Protein AF-A0A4Q9LSY5-F1 (afdb_monomer_lite)

Structure (mmCIF, N/CA/C/O backbone):
data_AF-A0A4Q9LSY5-F1
#
_entry.id   AF-A0A4Q9LSY5-F1
#
loop_
_atom_site.group_PDB
_atom_site.id
_atom_site.type_symbol
_atom_site.label_atom_id
_atom_site.label_alt_id
_atom_site.label_comp_id
_atom_site.label_asym_id
_atom_site.label_entity_id
_atom_site.label_seq_id
_atom_site.pdbx_PDB_ins_code
_atom_site.Cartn_x
_atom_site.Cartn_y
_atom_site.Cartn_z
_atom_site.occupancy
_atom_site.B_iso_or_equiv
_atom_site.auth_seq_id
_atom_site.auth_comp_id
_atom_site.auth_asym_id
_atom_site.auth_atom_id
_atom_site.pdbx_PDB_model_num
ATOM 1 N N . MET A 1 1 ? 0.651 4.864 20.014 1.00 70.25 1 MET A N 1
ATOM 2 C CA . MET A 1 1 ? -0.713 5.110 20.515 1.00 70.25 1 MET A CA 1
ATOM 3 C C . MET A 1 1 ? -0.845 6.602 20.529 1.00 70.25 1 MET A C 1
ATOM 5 O O . MET A 1 1 ? 0.072 7.228 21.055 1.00 70.25 1 MET A O 1
ATOM 9 N N . SER A 1 2 ? -1.861 7.158 19.887 1.00 86.88 2 SER A N 1
ATOM 10 C CA . SER A 1 2 ? -2.093 8.595 20.010 1.00 86.88 2 SER A CA 1
ATOM 11 C C . SER A 1 2 ? -2.747 8.925 21.355 1.00 86.88 2 SER A C 1
ATOM 13 O O . SER A 1 2 ? -3.357 8.063 21.991 1.00 86.88 2 SER A O 1
ATOM 15 N N . ASP A 1 3 ? -2.670 10.186 21.776 1.00 87.94 3 ASP A N 1
ATOM 16 C CA . ASP A 1 3 ? -3.452 10.675 22.920 1.00 87.94 3 ASP A CA 1
ATOM 17 C C . ASP A 1 3 ? -4.962 10.549 22.663 1.00 87.94 3 ASP A C 1
ATOM 19 O O . ASP A 1 3 ? -5.748 10.341 23.588 1.00 87.94 3 ASP A O 1
ATOM 23 N N . THR A 1 4 ? -5.370 10.637 21.393 1.00 87.69 4 THR A N 1
ATOM 24 C CA . THR A 1 4 ? -6.757 10.462 20.956 1.00 87.69 4 THR A CA 1
ATOM 25 C C . THR A 1 4 ? -7.260 9.056 21.268 1.00 87.69 4 THR A C 1
ATOM 27 O O . THR A 1 4 ? -8.343 8.926 21.835 1.00 87.69 4 THR A O 1
ATOM 30 N N . TYR A 1 5 ? -6.458 8.018 21.006 1.00 91.31 5 TYR A N 1
ATOM 31 C CA . TYR A 1 5 ? -6.801 6.636 21.353 1.00 91.31 5 TYR A CA 1
ATOM 32 C C . TYR A 1 5 ? -7.141 6.488 22.839 1.00 91.31 5 TYR A C 1
ATOM 34 O O . TYR A 1 5 ? -8.191 5.954 23.188 1.00 91.31 5 TYR A O 1
ATOM 42 N N . PHE A 1 6 ? -6.286 6.999 23.730 1.00 92.38 6 PHE A N 1
ATOM 43 C CA . PHE A 1 6 ? -6.509 6.860 25.171 1.00 92.38 6 PHE A CA 1
ATOM 44 C C . PHE A 1 6 ? -7.781 7.574 25.634 1.00 92.38 6 PHE A C 1
ATOM 46 O O . PHE A 1 6 ? -8.510 7.036 26.467 1.00 92.38 6 PHE A O 1
ATOM 53 N N . LYS A 1 7 ? -8.091 8.742 25.061 1.00 92.94 7 LYS A N 1
ATOM 54 C CA . LYS A 1 7 ? -9.343 9.460 25.344 1.00 92.94 7 LYS A CA 1
ATOM 55 C C . LYS A 1 7 ? -10.570 8.674 24.887 1.00 92.94 7 LYS A C 1
ATOM 57 O O . LYS A 1 7 ? -11.546 8.607 25.626 1.00 92.94 7 LYS A O 1
ATOM 62 N N . ILE A 1 8 ? -10.518 8.061 23.705 1.00 91.94 8 ILE A N 1
ATOM 63 C CA . ILE A 1 8 ? -11.617 7.235 23.184 1.00 91.94 8 ILE A CA 1
ATOM 64 C C . ILE A 1 8 ? -11.865 6.038 24.099 1.00 91.94 8 ILE A C 1
ATOM 66 O O . ILE A 1 8 ? -13.002 5.802 24.494 1.00 91.94 8 ILE A O 1
ATOM 70 N N . ILE A 1 9 ? -10.806 5.338 24.512 1.00 94.12 9 ILE A N 1
ATOM 71 C CA . ILE A 1 9 ? -10.915 4.229 25.466 1.00 94.12 9 ILE A CA 1
ATOM 72 C C . ILE A 1 9 ? -11.571 4.676 26.775 1.00 94.12 9 ILE A C 1
ATOM 74 O O . ILE A 1 9 ? -12.514 4.036 27.225 1.00 94.12 9 ILE A O 1
ATOM 78 N N . GLN A 1 10 ? -11.135 5.800 27.351 1.00 94.12 10 GLN A N 1
ATOM 79 C CA . GLN A 1 10 ? -11.725 6.335 28.584 1.00 94.12 10 GLN A CA 1
ATOM 80 C C . GLN A 1 10 ? -13.211 6.682 28.449 1.00 94.12 10 GLN A C 1
ATOM 82 O O . GLN A 1 10 ? -13.921 6.692 29.451 1.00 94.12 10 GLN A O 1
ATOM 87 N N . ILE A 1 11 ? -13.679 7.029 27.249 1.00 93.06 11 ILE A N 1
ATOM 88 C CA . ILE A 1 11 ? -15.101 7.268 26.987 1.00 93.06 11 ILE A CA 1
ATOM 89 C C . ILE A 1 11 ? -15.832 5.929 26.904 1.00 93.06 11 ILE A C 1
ATOM 91 O O . ILE A 1 11 ? -16.787 5.726 27.642 1.00 93.06 11 ILE A O 1
ATOM 95 N N . ILE A 1 12 ? -15.346 5.012 26.067 1.00 93.44 12 ILE A N 1
ATOM 96 C CA . ILE A 1 12 ? -15.948 3.697 25.797 1.00 93.44 12 ILE A CA 1
ATOM 97 C C . ILE A 1 12 ? -16.061 2.844 27.075 1.00 93.44 12 ILE A C 1
ATOM 99 O O . ILE A 1 12 ? -17.052 2.147 27.274 1.00 93.44 12 ILE A O 1
ATOM 103 N N . GLU A 1 13 ? -15.084 2.920 27.980 1.00 94.44 13 GLU A N 1
ATOM 104 C CA . GLU A 1 13 ? -15.071 2.156 29.239 1.00 94.44 13 GLU A CA 1
ATOM 105 C C . GLU A 1 13 ? -16.098 2.624 30.283 1.00 94.44 13 GLU A C 1
ATOM 107 O O . GLU A 1 13 ? -16.303 1.931 31.276 1.00 94.44 13 GLU A O 1
ATOM 112 N N . LYS A 1 14 ? -16.763 3.769 30.079 1.00 95.88 14 LYS A N 1
ATOM 113 C CA . LYS A 1 14 ? -17.813 4.262 30.992 1.00 95.88 14 LYS A CA 1
ATOM 114 C C . LYS A 1 14 ? -19.171 3.594 30.787 1.00 95.88 14 LYS A C 1
ATOM 116 O O . LYS A 1 14 ? -20.046 3.780 31.626 1.00 95.88 14 LYS A O 1
ATOM 121 N N . TYR A 1 15 ? -19.339 2.873 29.683 1.00 95.25 15 TYR A N 1
ATOM 122 C CA . TYR A 1 15 ? -20.614 2.319 29.240 1.00 95.25 15 TYR A CA 1
ATOM 123 C C . TYR A 1 15 ? -20.669 0.804 29.443 1.00 95.25 15 TYR A C 1
ATOM 125 O O . TYR A 1 15 ? -19.626 0.131 29.518 1.00 95.25 15 TYR A O 1
ATOM 133 N N . ASP A 1 16 ? -21.886 0.266 29.530 1.00 94.62 16 ASP A N 1
ATOM 134 C CA . ASP A 1 16 ? -22.103 -1.177 29.631 1.00 94.62 16 ASP A CA 1
ATOM 135 C C . ASP A 1 16 ? -21.743 -1.911 28.330 1.00 94.62 16 ASP A C 1
ATOM 137 O O . ASP A 1 16 ? -21.388 -1.299 27.327 1.00 94.62 16 ASP A O 1
ATOM 141 N N . ASP A 1 17 ? -21.767 -3.243 28.338 1.00 91.69 17 ASP A N 1
ATOM 142 C CA . ASP A 1 17 ? -21.283 -4.035 27.203 1.00 91.69 17 ASP A CA 1
ATOM 143 C C . ASP A 1 17 ? -22.074 -3.808 25.901 1.00 91.69 17 ASP A C 1
ATOM 145 O O . ASP A 1 17 ? -21.484 -3.885 24.817 1.00 91.69 17 ASP A O 1
ATOM 149 N N . LEU A 1 18 ? -23.379 -3.523 25.985 1.00 92.69 18 LEU A N 1
ATOM 150 C CA . LEU A 1 18 ? -24.225 -3.301 24.811 1.00 92.69 18 LEU A CA 1
ATOM 151 C C . LEU A 1 18 ? -23.944 -1.916 24.220 1.00 92.69 18 LEU A C 1
ATOM 153 O O . LEU A 1 18 ? -23.585 -1.807 23.047 1.00 92.69 18 LEU A O 1
ATOM 157 N N . GLU A 1 19 ? -24.018 -0.881 25.055 1.00 94.69 19 GLU A N 1
ATOM 158 C CA . GLU A 1 19 ? -23.731 0.506 24.676 1.00 94.69 19 GLU A CA 1
ATOM 159 C C . GLU A 1 19 ? -22.294 0.652 24.160 1.00 94.69 19 GLU A C 1
ATOM 161 O O . GLU A 1 19 ? -22.026 1.330 23.167 1.00 94.69 19 GLU A O 1
ATOM 166 N N . ARG A 1 20 ? -21.344 -0.045 24.791 1.00 94.94 20 ARG A N 1
ATOM 167 C CA . ARG A 1 20 ? -19.940 -0.059 24.374 1.00 94.94 20 ARG A CA 1
ATOM 168 C C . ARG A 1 20 ? -19.773 -0.584 22.958 1.00 94.94 20 ARG A C 1
ATOM 170 O O . ARG A 1 20 ? -18.986 -0.031 22.190 1.00 94.94 20 ARG A O 1
ATOM 177 N N . LYS A 1 21 ? -20.488 -1.655 22.613 1.00 93.75 21 LYS A N 1
ATOM 178 C CA . LYS A 1 21 ? -20.447 -2.230 21.269 1.00 93.75 21 LYS A CA 1
ATOM 179 C C . LYS A 1 21 ? -20.989 -1.239 20.239 1.00 93.75 21 LYS A C 1
ATOM 181 O O . LYS A 1 21 ? -20.343 -1.032 19.217 1.00 93.75 21 LYS A O 1
ATOM 186 N N . GLU A 1 22 ? -22.116 -0.593 20.529 1.00 94.75 22 GLU A N 1
ATOM 187 C CA . GLU A 1 22 ? -22.698 0.432 19.651 1.00 94.75 22 GLU A CA 1
ATOM 188 C C . GLU A 1 22 ? -21.747 1.619 19.445 1.00 94.75 22 GLU A C 1
ATOM 190 O O . GLU A 1 22 ? -21.553 2.072 18.317 1.00 94.75 22 GLU A O 1
ATOM 195 N N . LEU A 1 23 ? -21.078 2.077 20.507 1.00 94.94 23 LEU A N 1
ATOM 196 C CA . LEU A 1 23 ? -20.098 3.163 20.433 1.00 94.94 23 LEU A CA 1
ATOM 197 C C . LEU A 1 23 ? -18.864 2.798 19.603 1.00 94.94 23 LEU A C 1
ATOM 199 O O . LEU A 1 23 ? -18.369 3.635 18.846 1.00 94.94 23 LEU A O 1
ATOM 203 N N . ILE A 1 24 ? -18.353 1.571 19.736 1.00 95.69 24 ILE A N 1
ATOM 204 C CA . ILE A 1 24 ? -17.227 1.097 18.920 1.00 95.69 24 ILE A CA 1
ATOM 205 C C . ILE A 1 24 ? -17.626 1.065 17.443 1.00 95.69 24 ILE A C 1
ATOM 207 O O . ILE A 1 24 ? -16.866 1.538 16.597 1.00 95.69 24 ILE A O 1
ATOM 211 N N . ASP A 1 25 ? -18.816 0.552 17.137 1.00 95.19 25 ASP A N 1
ATOM 212 C CA . ASP A 1 25 ? -19.315 0.435 15.767 1.00 95.19 25 ASP A CA 1
ATOM 213 C C . ASP A 1 25 ? -19.490 1.813 15.130 1.00 95.19 25 ASP A C 1
ATOM 215 O O . ASP A 1 25 ? -18.959 2.066 14.046 1.00 95.19 25 ASP A O 1
ATOM 219 N N . PHE A 1 26 ? -20.115 2.735 15.864 1.00 94.75 26 PHE A N 1
ATOM 220 C CA . PHE A 1 26 ? -20.245 4.132 15.467 1.00 94.75 26 PHE A CA 1
ATOM 221 C C . PHE A 1 26 ? -18.884 4.801 15.232 1.00 94.75 26 PHE A C 1
ATOM 223 O O . PHE A 1 26 ? -18.703 5.538 14.260 1.00 94.75 26 PHE A O 1
ATOM 230 N N . TYR A 1 27 ? -17.900 4.547 16.099 1.00 94.94 27 TYR A N 1
ATOM 231 C CA . TYR A 1 27 ? -16.567 5.127 15.956 1.00 94.94 27 TYR A CA 1
ATOM 232 C C . TYR A 1 27 ? -15.830 4.594 14.719 1.00 94.94 27 TYR A C 1
ATOM 234 O O . TYR A 1 27 ? -15.243 5.383 13.974 1.00 94.94 27 TYR A O 1
ATOM 242 N N . ILE A 1 28 ? -15.890 3.282 14.463 1.00 96.00 28 ILE A N 1
ATOM 243 C CA . ILE A 1 28 ? -15.301 2.664 13.263 1.00 96.00 28 ILE A CA 1
ATOM 244 C C . ILE A 1 28 ? -15.937 3.253 12.000 1.00 96.00 28 ILE A C 1
ATOM 246 O O . ILE A 1 28 ? -15.212 3.665 11.091 1.00 96.00 28 ILE A O 1
ATOM 250 N N . GLU A 1 29 ? -17.269 3.333 11.954 1.00 95.62 29 GLU A N 1
ATOM 251 C CA . GLU A 1 29 ? -18.010 3.905 10.826 1.00 95.62 29 GLU A CA 1
ATOM 252 C C . GLU A 1 29 ? -17.634 5.371 10.590 1.00 95.62 29 GLU A C 1
ATOM 254 O O . GLU A 1 29 ? -17.293 5.760 9.471 1.00 95.62 29 GLU A O 1
ATOM 259 N N . THR A 1 30 ? -17.607 6.174 11.654 1.00 94.31 30 THR A N 1
ATOM 2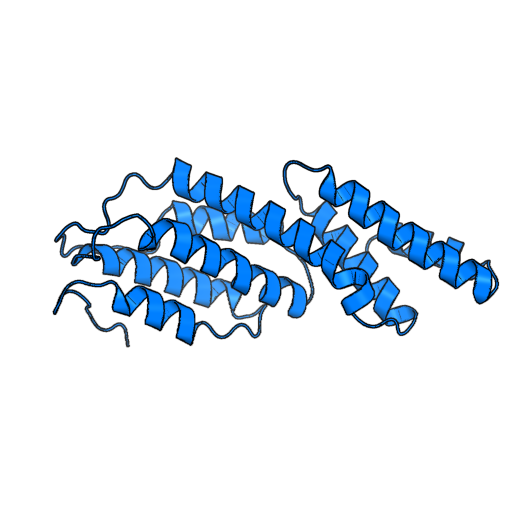60 C CA . THR A 1 30 ? -17.234 7.593 11.588 1.00 94.31 30 THR A CA 1
ATOM 261 C C . THR A 1 30 ? -15.832 7.773 11.010 1.00 94.31 30 THR A C 1
ATOM 263 O O . THR A 1 30 ? -15.631 8.598 10.118 1.00 94.31 30 THR A O 1
ATOM 266 N N . CYS A 1 31 ? -14.862 6.973 11.461 1.00 94.38 31 CYS A N 1
ATOM 267 C CA . CYS A 1 31 ? -13.501 7.030 10.929 1.00 94.38 31 CYS A CA 1
ATOM 268 C C . CYS A 1 31 ? -13.438 6.592 9.460 1.00 94.38 31 CYS A C 1
ATOM 270 O O . CYS A 1 31 ? -12.709 7.191 8.667 1.00 94.38 31 CYS A O 1
ATOM 272 N N . GLY A 1 32 ? -14.209 5.564 9.090 1.00 94.19 32 GLY A N 1
ATOM 273 C CA . GLY A 1 32 ? -14.355 5.115 7.706 1.00 94.19 32 GLY A CA 1
ATOM 274 C C . GLY A 1 32 ? -14.875 6.219 6.790 1.00 94.19 32 GLY A C 1
ATOM 275 O O . GLY A 1 32 ? -14.286 6.474 5.736 1.00 94.19 32 GLY A O 1
ATOM 276 N N . ASN A 1 33 ? -15.920 6.923 7.220 1.00 93.31 33 ASN A N 1
ATOM 277 C CA . ASN A 1 33 ? -16.494 8.053 6.493 1.00 93.31 33 ASN A CA 1
ATOM 278 C C . ASN A 1 33 ? -15.495 9.212 6.378 1.00 93.31 33 ASN A C 1
ATOM 280 O O . ASN A 1 33 ? -15.284 9.731 5.284 1.00 93.31 33 ASN A O 1
ATOM 284 N N . GLU A 1 34 ? -14.811 9.568 7.471 1.00 92.06 34 GLU A N 1
ATOM 285 C CA . GLU A 1 34 ? -13.808 10.638 7.459 1.00 92.06 34 GLU A CA 1
ATOM 286 C C . GLU A 1 34 ? -12.681 10.350 6.463 1.00 92.06 34 GLU A C 1
ATOM 288 O O . GLU A 1 34 ? -12.272 11.241 5.723 1.00 92.06 34 GLU A O 1
ATOM 293 N N . ILE A 1 35 ? -12.174 9.114 6.427 1.00 93.19 35 ILE A N 1
ATOM 294 C CA . ILE A 1 35 ? -11.120 8.706 5.491 1.00 93.19 35 ILE A CA 1
ATOM 295 C C . ILE A 1 35 ? -11.627 8.748 4.051 1.00 93.19 35 ILE A C 1
ATOM 297 O O . ILE A 1 35 ? -10.931 9.270 3.184 1.00 93.19 35 ILE A O 1
ATOM 301 N N . SER A 1 36 ? -12.837 8.249 3.804 1.00 89.19 36 SER A N 1
ATOM 302 C CA . SER A 1 36 ? -13.414 8.166 2.457 1.00 89.19 36 SER A CA 1
ATOM 303 C C . SER A 1 36 ? -13.671 9.543 1.831 1.00 89.19 36 SER A C 1
ATOM 305 O O . SER A 1 36 ? -13.669 9.673 0.612 1.00 89.19 36 SER A O 1
ATOM 307 N N . CYS A 1 37 ? -13.832 10.590 2.645 1.00 87.75 37 CYS A N 1
ATOM 308 C CA . CYS A 1 37 ? -13.965 11.971 2.177 1.00 87.75 37 CYS A CA 1
ATOM 309 C C . CYS A 1 37 ? -12.624 12.675 1.883 1.00 87.75 37 CYS A C 1
ATOM 311 O O . CYS A 1 37 ? -12.629 13.846 1.497 1.00 87.75 37 CYS A O 1
ATOM 313 N N . LYS A 1 38 ? -11.468 12.026 2.092 1.00 88.44 38 LYS A N 1
ATOM 314 C CA . LYS A 1 38 ? -10.149 12.645 1.867 1.00 88.44 38 LYS A CA 1
ATOM 315 C C . LYS A 1 38 ? -9.664 12.441 0.437 1.00 88.44 38 LYS A C 1
ATOM 317 O O . LYS A 1 38 ? -9.755 11.356 -0.117 1.00 88.44 38 LYS A O 1
ATOM 322 N N . ASN A 1 39 ? -9.003 13.469 -0.098 1.00 82.69 39 ASN A N 1
ATOM 323 C CA . ASN A 1 39 ? -8.331 13.402 -1.403 1.00 82.69 39 ASN A CA 1
ATOM 324 C C . ASN A 1 39 ? -6.903 12.828 -1.326 1.00 82.69 39 ASN A C 1
ATOM 326 O O . ASN A 1 39 ? -6.308 12.511 -2.350 1.00 82.69 39 ASN A O 1
ATOM 330 N N . ASN A 1 40 ? -6.310 12.755 -0.129 1.00 84.06 40 ASN A N 1
ATOM 331 C CA . ASN A 1 40 ? -4.980 12.185 0.099 1.00 84.06 40 ASN A CA 1
ATOM 332 C C . ASN A 1 40 ? -4.855 11.690 1.548 1.00 84.06 40 ASN A C 1
ATOM 334 O O . ASN A 1 40 ? -5.578 12.140 2.440 1.00 84.06 40 ASN A O 1
ATOM 338 N N . THR A 1 41 ? -3.893 10.808 1.797 1.00 89.12 41 THR A N 1
ATOM 339 C CA . THR A 1 41 ? -3.554 10.330 3.136 1.00 89.12 41 THR A CA 1
ATOM 340 C C . THR A 1 41 ? -2.327 11.028 3.707 1.00 89.12 41 THR A C 1
ATOM 342 O O . THR A 1 41 ? -1.386 11.416 3.016 1.00 89.12 41 THR A O 1
ATOM 345 N N . SER A 1 42 ? -2.335 11.174 5.029 1.00 91.56 42 SER A N 1
ATOM 346 C CA . SER A 1 42 ? -1.236 11.737 5.811 1.00 91.56 42 SER A CA 1
ATOM 347 C C . SER A 1 42 ? -0.806 10.767 6.905 1.00 91.56 42 SER A C 1
ATOM 349 O O . SER A 1 42 ? -1.506 9.799 7.204 1.00 91.56 42 SER A O 1
ATOM 351 N N . LYS A 1 43 ? 0.302 11.073 7.588 1.00 92.56 43 LYS A N 1
ATOM 352 C CA . LYS A 1 43 ? 0.725 10.320 8.776 1.00 92.56 43 LYS A CA 1
ATOM 353 C C . LYS A 1 43 ? -0.385 10.190 9.822 1.00 92.56 43 LYS A C 1
ATOM 355 O O . LYS A 1 43 ? -0.560 9.125 10.398 1.00 92.56 43 LYS A O 1
ATOM 360 N N . ASN A 1 44 ? -1.175 11.244 10.025 1.00 92.06 44 ASN A N 1
ATOM 361 C CA . ASN A 1 44 ? -2.290 11.224 10.976 1.00 92.06 44 ASN A CA 1
ATOM 362 C C . ASN A 1 44 ? -3.401 10.257 10.549 1.00 92.06 44 ASN A C 1
ATOM 364 O O . ASN A 1 44 ? -4.057 9.675 11.403 1.00 92.06 44 ASN A O 1
ATOM 368 N N . THR A 1 45 ? -3.572 10.040 9.242 1.00 94.06 45 THR A N 1
ATOM 369 C CA . THR A 1 45 ? -4.523 9.046 8.719 1.00 94.06 45 THR A CA 1
ATOM 370 C C . THR A 1 45 ? -4.088 7.634 9.108 1.00 94.06 45 THR A C 1
ATOM 372 O O . THR A 1 45 ? -4.884 6.863 9.627 1.00 94.06 45 THR A O 1
ATOM 375 N N . PHE A 1 46 ? -2.803 7.314 8.947 1.00 94.62 46 PHE A N 1
ATOM 376 C CA . PHE A 1 46 ? -2.271 6.011 9.351 1.00 94.62 46 PHE A CA 1
ATOM 377 C C . PHE A 1 46 ? -2.172 5.845 10.875 1.00 94.62 46 PHE A C 1
ATOM 379 O O . PHE A 1 46 ? -2.342 4.739 11.381 1.00 94.62 46 PHE A O 1
ATOM 386 N N . ILE A 1 47 ? -1.988 6.931 11.633 1.00 94.00 47 ILE A N 1
ATOM 387 C CA . ILE A 1 47 ? -2.118 6.899 13.098 1.00 94.00 47 ILE A CA 1
ATOM 388 C C . ILE A 1 47 ? -3.549 6.521 13.506 1.00 94.00 47 ILE A C 1
ATOM 390 O O . ILE A 1 47 ? -3.704 5.631 14.337 1.00 94.00 47 ILE A O 1
ATOM 394 N N . LEU A 1 48 ? -4.572 7.122 12.886 1.00 93.81 48 LEU A N 1
ATOM 395 C CA . LEU A 1 48 ? -5.977 6.781 13.140 1.00 93.81 48 LEU A CA 1
ATOM 396 C C . LEU A 1 48 ? -6.263 5.300 12.854 1.00 93.81 48 LEU A C 1
ATOM 398 O O . LEU A 1 48 ? -6.867 4.619 13.677 1.00 93.81 48 LEU A O 1
ATOM 402 N N . ILE A 1 49 ? -5.769 4.777 11.728 1.00 95.00 49 ILE A N 1
ATOM 403 C CA . ILE A 1 49 ? -5.869 3.348 11.388 1.00 95.00 49 ILE A CA 1
ATOM 404 C C . ILE A 1 49 ? -5.253 2.475 12.480 1.00 95.00 49 ILE A C 1
ATOM 406 O O . ILE A 1 49 ? -5.839 1.475 12.885 1.00 95.00 49 ILE A O 1
ATOM 410 N N . MET A 1 50 ? -4.077 2.851 12.979 1.00 94.00 50 MET A N 1
ATOM 411 C CA . MET A 1 50 ? -3.411 2.089 14.030 1.00 94.00 50 MET A CA 1
ATOM 412 C C . MET A 1 50 ? -4.151 2.131 15.358 1.00 94.00 50 MET A C 1
ATOM 414 O O . MET A 1 50 ? -4.141 1.143 16.089 1.00 94.00 50 MET A O 1
ATOM 418 N N . ASP A 1 51 ? -4.794 3.247 15.671 1.00 94.31 51 ASP A N 1
ATOM 419 C CA . ASP A 1 51 ? -5.637 3.355 16.852 1.00 94.31 51 ASP A CA 1
ATOM 420 C C . ASP A 1 51 ? -6.905 2.488 16.705 1.00 94.31 51 ASP A C 1
ATOM 422 O O . ASP A 1 51 ? -7.278 1.806 17.658 1.00 94.31 51 ASP A O 1
ATOM 426 N N . LEU A 1 52 ? -7.504 2.412 15.508 1.00 94.75 52 LEU A N 1
ATOM 427 C CA . LEU A 1 52 ? -8.633 1.516 15.207 1.00 94.75 52 LEU A CA 1
ATOM 428 C C . LEU A 1 52 ? -8.263 0.032 15.298 1.00 94.75 52 LEU A C 1
ATOM 430 O O . LEU A 1 52 ? -9.012 -0.747 15.882 1.00 94.75 52 LEU A O 1
ATOM 434 N N . ILE A 1 53 ? -7.112 -0.369 14.750 1.00 94.25 53 ILE A N 1
ATOM 435 C CA . ILE A 1 53 ? -6.634 -1.759 14.839 1.00 94.25 53 ILE A CA 1
ATOM 436 C C . ILE A 1 53 ? -6.462 -2.154 16.306 1.00 94.25 53 ILE A C 1
ATOM 438 O O . ILE A 1 53 ? -6.933 -3.205 16.727 1.00 94.25 53 ILE A O 1
ATOM 442 N N . LYS A 1 54 ? -5.868 -1.278 17.117 1.00 93.62 54 LYS A N 1
ATOM 443 C CA . LYS A 1 54 ? -5.677 -1.546 18.547 1.00 93.62 54 LYS A CA 1
ATOM 444 C C . LYS A 1 54 ? -6.968 -1.544 19.344 1.00 93.62 54 LYS A C 1
ATOM 446 O O . LYS A 1 54 ? -7.082 -2.287 20.314 1.00 93.62 54 LYS A O 1
ATOM 451 N N . LEU A 1 55 ? -7.935 -0.720 18.948 1.00 94.38 55 LEU A N 1
ATOM 452 C CA . LEU A 1 55 ? -9.277 -0.771 19.510 1.00 94.38 55 LEU A CA 1
ATOM 453 C C . LEU A 1 55 ? -9.909 -2.141 19.230 1.00 94.38 55 LEU A C 1
ATOM 455 O O . LEU A 1 55 ? -10.424 -2.769 20.152 1.00 94.38 55 LEU A O 1
ATOM 459 N N . ALA A 1 56 ? -9.812 -2.626 17.989 1.00 94.00 56 ALA A N 1
ATOM 460 C CA . ALA A 1 56 ? -10.299 -3.949 17.615 1.00 94.00 56 ALA A CA 1
ATOM 461 C C . ALA A 1 56 ? -9.610 -5.057 18.428 1.00 94.00 56 ALA A C 1
ATOM 463 O O . ALA A 1 56 ? -10.300 -5.881 19.022 1.00 94.00 56 ALA A O 1
ATOM 464 N N . GLU A 1 57 ? -8.280 -5.025 18.551 1.00 93.56 57 GLU A N 1
ATOM 465 C CA . GLU A 1 57 ? -7.513 -5.967 19.382 1.00 93.56 57 GLU A CA 1
ATOM 466 C C . GLU A 1 57 ? -7.962 -5.940 20.849 1.00 93.56 57 GLU A C 1
ATOM 468 O O . GLU A 1 57 ? -8.238 -6.987 21.434 1.00 93.56 57 GLU A O 1
ATOM 473 N N . LYS A 1 58 ? -8.087 -4.746 21.446 1.00 94.12 58 LYS A N 1
ATOM 474 C CA . LYS A 1 58 ? -8.475 -4.580 22.855 1.00 94.12 58 LYS A CA 1
ATOM 475 C C . LYS A 1 58 ? -9.830 -5.211 23.170 1.00 94.12 58 LYS A C 1
ATOM 477 O O . LYS A 1 58 ? -10.012 -5.747 24.262 1.00 94.12 58 LYS A O 1
ATOM 482 N N . TYR A 1 59 ? -10.767 -5.140 22.231 1.00 93.81 59 TYR A N 1
ATOM 483 C CA . TYR A 1 59 ? -12.115 -5.683 22.387 1.00 93.81 59 TYR A CA 1
ATOM 484 C C . TYR A 1 59 ? -12.313 -7.027 21.669 1.00 93.81 59 TYR A C 1
ATOM 486 O O . TYR A 1 59 ? -13.449 -7.461 21.501 1.00 93.81 59 TYR A O 1
ATOM 494 N N . ASN A 1 60 ? -11.225 -7.708 21.283 1.00 94.25 60 ASN A N 1
ATOM 495 C CA . ASN A 1 60 ? -11.236 -9.010 20.601 1.00 94.25 60 ASN A CA 1
ATOM 496 C C . ASN A 1 60 ? -12.129 -9.046 19.346 1.00 94.25 60 ASN A C 1
ATOM 498 O O . ASN A 1 60 ? -12.779 -10.050 19.049 1.00 94.25 60 ASN A O 1
ATOM 502 N N . LEU A 1 61 ? -12.180 -7.939 18.607 1.00 94.06 61 LEU A N 1
ATOM 503 C CA . LEU A 1 61 ? -12.897 -7.843 17.342 1.00 94.06 61 LEU A CA 1
ATOM 504 C C . LEU A 1 61 ? -12.018 -8.384 16.203 1.00 94.06 61 LEU A C 1
ATOM 506 O O . LEU A 1 61 ? -10.819 -8.098 16.172 1.00 94.06 61 LEU A O 1
ATOM 510 N N . PRO A 1 62 ? -12.586 -9.127 15.235 1.00 92.62 62 PRO A N 1
ATOM 511 C CA . PRO A 1 62 ? -11.821 -9.598 14.087 1.00 92.62 62 PRO A CA 1
ATOM 512 C C . PRO A 1 62 ? -11.356 -8.421 13.220 1.00 92.62 62 PRO A C 1
ATOM 514 O O . PRO A 1 62 ? -12.070 -7.423 13.079 1.00 92.62 62 PRO A O 1
ATOM 517 N N . PHE A 1 63 ? -10.181 -8.553 12.597 1.00 89.81 63 PHE A N 1
ATOM 518 C CA . PHE A 1 63 ? -9.581 -7.510 11.753 1.00 89.81 63 PHE A CA 1
ATOM 519 C C . PHE A 1 63 ? -10.513 -7.063 10.616 1.00 89.81 63 PHE A C 1
ATOM 521 O O . PHE A 1 63 ? -10.540 -5.890 10.249 1.00 89.81 63 PHE A O 1
ATOM 528 N N . GLU A 1 64 ? -11.349 -7.968 10.109 1.00 90.94 64 GLU A N 1
ATOM 529 C CA . GLU A 1 64 ? -12.394 -7.728 9.110 1.00 90.94 64 GLU A CA 1
ATOM 530 C C . GLU A 1 64 ? -13.303 -6.545 9.463 1.00 90.94 64 GLU A C 1
ATOM 532 O O . GLU A 1 64 ? -13.780 -5.862 8.560 1.00 90.94 64 GLU A O 1
ATOM 537 N N . ARG A 1 65 ? -13.498 -6.253 10.757 1.00 92.81 65 ARG A N 1
ATOM 538 C CA . ARG A 1 65 ? -14.302 -5.113 11.225 1.00 92.81 65 ARG A CA 1
ATOM 539 C C . ARG A 1 65 ? -13.699 -3.768 10.851 1.00 92.81 65 ARG A C 1
ATOM 541 O O . ARG A 1 65 ? -14.439 -2.828 10.593 1.00 92.81 65 ARG A O 1
ATOM 548 N N . VAL A 1 66 ? -12.372 -3.675 10.813 1.00 94.75 66 VAL A N 1
ATOM 549 C CA . VAL A 1 66 ? -11.650 -2.436 10.483 1.00 94.75 66 VAL A CA 1
ATOM 550 C C . VAL A 1 66 ? -11.014 -2.484 9.096 1.00 94.75 66 VAL A C 1
ATOM 552 O O . VAL A 1 66 ? -10.622 -1.447 8.567 1.00 94.75 66 VAL A O 1
ATOM 555 N N . LYS A 1 67 ? -10.949 -3.665 8.470 1.00 93.31 67 LYS A N 1
ATOM 556 C CA . LYS A 1 67 ? -10.262 -3.912 7.197 1.00 93.31 67 LYS A CA 1
ATOM 557 C C . LYS A 1 67 ? -10.673 -2.955 6.082 1.00 93.31 67 LYS A C 1
ATOM 559 O O . LYS A 1 67 ? -9.792 -2.460 5.390 1.00 93.31 67 LYS A O 1
ATOM 564 N N . ASN A 1 68 ? -11.964 -2.665 5.921 1.00 92.69 68 ASN A N 1
ATOM 565 C CA . ASN A 1 68 ? -12.428 -1.743 4.875 1.00 92.69 68 ASN A CA 1
ATOM 566 C C . ASN A 1 68 ? -11.908 -0.317 5.102 1.00 92.69 68 ASN A C 1
ATOM 568 O O . ASN A 1 68 ? -11.483 0.344 4.163 1.00 92.69 68 ASN A O 1
ATOM 572 N N . VAL A 1 69 ? -11.856 0.133 6.358 1.00 95.25 69 VAL A N 1
ATOM 573 C CA . VAL A 1 69 ? -11.300 1.447 6.710 1.00 95.25 69 VAL A CA 1
ATOM 574 C C . VAL A 1 69 ? -9.799 1.498 6.411 1.00 95.25 69 VAL A C 1
ATOM 576 O O . VAL A 1 69 ? -9.311 2.474 5.840 1.00 95.25 69 VAL A O 1
ATOM 579 N N . VAL A 1 70 ? -9.068 0.426 6.745 1.00 95.38 70 VAL A N 1
ATOM 580 C CA . VAL A 1 70 ? -7.643 0.286 6.401 1.00 95.38 70 VAL A CA 1
ATOM 581 C C . VAL A 1 70 ? -7.446 0.324 4.887 1.00 95.38 70 VAL A C 1
ATOM 583 O O . VAL A 1 70 ? -6.569 1.038 4.398 1.00 95.38 70 VAL A O 1
ATOM 586 N N . LEU A 1 71 ? -8.263 -0.433 4.155 1.00 94.50 71 LEU A N 1
ATOM 587 C CA . LEU A 1 71 ? -8.169 -0.565 2.711 1.00 94.50 71 LEU A CA 1
ATOM 588 C C . LEU A 1 71 ? -8.399 0.774 2.009 1.00 94.50 71 LEU A C 1
ATOM 590 O O . LEU A 1 71 ? -7.559 1.169 1.209 1.00 94.50 71 LEU A O 1
ATOM 594 N N . ASN A 1 72 ? -9.440 1.520 2.384 1.00 94.19 72 ASN A N 1
ATOM 595 C CA . ASN A 1 72 ? -9.732 2.827 1.790 1.00 94.19 72 ASN A CA 1
ATOM 596 C C . ASN A 1 72 ? -8.540 3.789 1.919 1.00 94.19 72 ASN A C 1
ATOM 598 O O . ASN A 1 72 ? -8.164 4.469 0.966 1.00 94.19 72 ASN A O 1
ATOM 602 N N . ALA A 1 73 ? -7.891 3.833 3.085 1.00 95.25 73 ALA A N 1
ATOM 603 C CA . ALA A 1 73 ? -6.711 4.673 3.268 1.00 95.25 73 ALA A CA 1
ATOM 604 C C . ALA A 1 73 ? -5.499 4.186 2.457 1.00 95.25 73 ALA A C 1
ATOM 606 O O . ALA A 1 73 ? -4.747 4.998 1.911 1.00 95.25 73 ALA A O 1
ATOM 607 N N . VAL A 1 74 ? -5.298 2.869 2.371 1.00 95.81 74 VAL A N 1
ATOM 608 C CA . VAL A 1 74 ? -4.256 2.277 1.525 1.00 95.81 74 VAL A CA 1
ATOM 609 C C . VAL A 1 74 ? -4.486 2.642 0.059 1.00 95.81 74 VAL A C 1
ATOM 611 O O . VAL A 1 74 ? -3.558 3.119 -0.589 1.00 95.81 74 VAL A O 1
ATOM 614 N N . GLU A 1 75 ? -5.703 2.490 -0.451 1.00 94.44 75 GLU A N 1
ATOM 615 C CA . GLU A 1 75 ? -6.055 2.791 -1.841 1.00 94.44 75 GLU A CA 1
ATOM 616 C C . GLU A 1 75 ? -5.886 4.277 -2.161 1.00 94.44 75 GLU A C 1
ATOM 618 O O . GLU A 1 75 ? -5.245 4.617 -3.154 1.00 94.44 75 GLU A O 1
ATOM 623 N N . LEU A 1 76 ? -6.324 5.177 -1.274 1.00 94.44 76 LEU A N 1
ATOM 624 C CA . LEU A 1 76 ? -6.055 6.614 -1.409 1.00 94.44 76 LEU A CA 1
ATOM 625 C C . LEU A 1 76 ? -4.551 6.910 -1.483 1.00 94.44 76 LEU A C 1
ATOM 627 O O . LEU A 1 76 ? -4.116 7.758 -2.266 1.00 94.44 76 LEU A O 1
ATOM 631 N N . LYS A 1 77 ? -3.733 6.206 -0.688 1.00 95.25 77 LYS A N 1
ATOM 632 C CA . LYS A 1 77 ? -2.276 6.358 -0.752 1.00 95.25 77 LYS A CA 1
ATOM 633 C C . LYS A 1 77 ? -1.715 5.855 -2.078 1.00 95.25 77 LYS A C 1
ATOM 635 O O . LYS A 1 77 ? -0.880 6.536 -2.670 1.00 95.25 77 LYS A O 1
ATOM 640 N N . VAL A 1 78 ? -2.163 4.694 -2.542 1.00 96.38 78 VAL A N 1
ATOM 641 C CA . VAL A 1 78 ? -1.746 4.106 -3.821 1.00 96.38 78 VAL A CA 1
ATOM 642 C C . VAL A 1 78 ? -2.094 5.033 -4.983 1.00 96.38 78 VAL A C 1
ATOM 644 O O . VAL A 1 78 ? -1.222 5.310 -5.801 1.00 96.38 78 VAL A O 1
ATOM 647 N N . LEU A 1 79 ? -3.300 5.603 -5.009 1.00 94.06 79 LEU A N 1
ATOM 648 C CA . LEU A 1 79 ? -3.718 6.573 -6.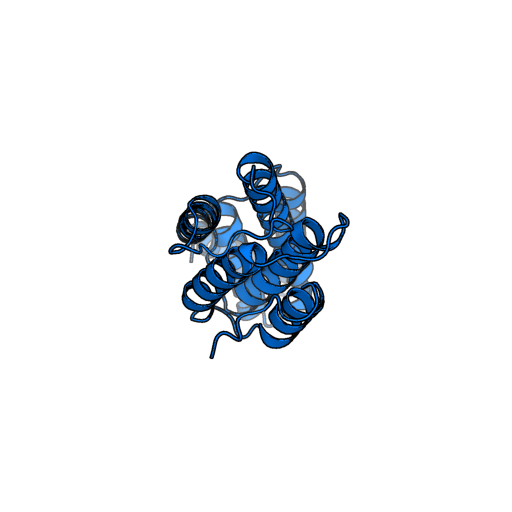027 1.00 94.06 79 LEU A CA 1
ATOM 649 C C . LEU A 1 79 ? -2.843 7.831 -6.033 1.00 94.06 79 LEU A C 1
ATOM 651 O O . LEU A 1 79 ? -2.466 8.321 -7.097 1.00 94.06 79 LEU A O 1
ATOM 655 N N . HIS A 1 80 ? -2.464 8.335 -4.857 1.00 92.81 80 HIS A N 1
ATOM 656 C CA . HIS A 1 80 ? -1.535 9.459 -4.767 1.00 92.81 80 HIS A CA 1
ATOM 657 C C . HIS A 1 80 ? -0.145 9.108 -5.319 1.00 92.81 80 HIS A C 1
ATOM 659 O O . HIS A 1 80 ? 0.440 9.887 -6.069 1.00 92.81 80 HIS A O 1
ATOM 665 N N . LEU A 1 81 ? 0.384 7.926 -4.986 1.00 94.75 81 LEU A N 1
ATOM 666 C CA . LEU A 1 81 ? 1.676 7.470 -5.508 1.00 94.75 81 LEU A CA 1
ATOM 667 C C . LEU A 1 81 ? 1.628 7.222 -7.016 1.00 94.75 81 LEU A C 1
ATOM 669 O O . LEU A 1 81 ? 2.587 7.547 -7.707 1.00 94.75 81 LEU A O 1
ATOM 673 N N . ARG A 1 82 ? 0.514 6.701 -7.533 1.00 93.69 82 ARG A N 1
ATOM 674 C CA . ARG A 1 82 ? 0.264 6.554 -8.968 1.00 93.69 82 ARG A CA 1
ATOM 675 C C . ARG A 1 82 ? 0.355 7.898 -9.683 1.00 93.69 82 ARG A C 1
ATOM 677 O O . ARG A 1 82 ? 1.036 7.979 -10.696 1.00 93.69 82 ARG A O 1
ATOM 684 N N . ALA A 1 83 ? -0.275 8.945 -9.148 1.00 91.75 83 ALA A N 1
ATOM 685 C CA . ALA A 1 83 ? -0.161 10.289 -9.712 1.00 91.75 83 ALA A CA 1
ATOM 686 C C . ALA A 1 83 ? 1.305 10.752 -9.751 1.00 91.75 83 ALA A C 1
ATOM 688 O O . ALA A 1 83 ? 1.778 11.167 -10.798 1.00 91.75 83 ALA A O 1
ATOM 689 N N . ILE A 1 84 ? 2.067 10.552 -8.665 1.00 90.19 84 ILE A N 1
ATOM 690 C CA . ILE A 1 84 ? 3.508 10.863 -8.644 1.00 90.19 84 ILE A CA 1
ATOM 691 C C . ILE A 1 84 ? 4.266 10.095 -9.733 1.00 90.19 84 ILE A C 1
ATOM 693 O O . ILE A 1 84 ? 5.120 10.675 -10.395 1.00 90.19 84 ILE A O 1
ATOM 697 N N . ILE A 1 85 ? 3.996 8.799 -9.907 1.00 91.62 85 ILE A N 1
ATOM 698 C CA . ILE A 1 85 ? 4.635 7.973 -10.942 1.00 91.62 85 ILE A CA 1
ATOM 699 C C . ILE A 1 85 ? 4.341 8.558 -12.326 1.00 91.62 85 ILE A C 1
ATOM 701 O O . ILE A 1 85 ? 5.273 8.842 -13.070 1.00 91.62 85 ILE A O 1
ATOM 705 N N . LEU A 1 86 ? 3.066 8.790 -12.639 1.00 90.25 86 LEU A N 1
ATOM 706 C CA . LEU A 1 86 ? 2.638 9.314 -13.937 1.00 90.25 86 LEU A CA 1
ATOM 707 C C . LEU A 1 86 ? 3.183 10.723 -14.213 1.00 90.25 86 LEU A C 1
ATOM 709 O O . LEU A 1 86 ? 3.553 11.012 -15.343 1.00 90.25 86 LEU A O 1
ATOM 713 N N . ASP A 1 87 ? 3.302 11.563 -13.186 1.00 87.06 87 ASP A N 1
ATOM 714 C CA . ASP A 1 87 ? 3.832 12.926 -13.309 1.00 87.06 87 ASP A CA 1
ATOM 715 C C . ASP A 1 87 ? 5.364 12.971 -13.442 1.00 87.06 87 ASP A C 1
ATOM 717 O O . ASP A 1 87 ? 5.921 14.009 -13.799 1.00 87.06 87 ASP A O 1
ATOM 721 N N . THR A 1 88 ? 6.076 11.893 -13.090 1.00 84.94 88 THR A N 1
ATOM 722 C CA . THR A 1 88 ? 7.552 11.893 -13.027 1.00 84.94 88 THR A CA 1
ATOM 723 C C . THR A 1 88 ? 8.233 10.967 -14.019 1.00 84.94 88 THR A C 1
ATOM 725 O O . THR A 1 88 ? 9.438 11.112 -14.236 1.00 84.94 88 THR A O 1
ATOM 728 N N . ILE A 1 89 ? 7.511 10.013 -14.601 1.00 84.00 89 ILE A N 1
ATOM 729 C CA . ILE A 1 89 ? 8.070 9.085 -15.578 1.00 84.00 89 ILE A CA 1
ATOM 730 C C . ILE A 1 89 ? 7.862 9.648 -16.976 1.00 84.00 89 ILE A C 1
ATOM 732 O O . ILE A 1 89 ? 6.782 9.578 -17.547 1.00 84.00 89 ILE A O 1
ATOM 736 N N . GLU A 1 90 ? 8.949 10.168 -17.536 1.00 76.25 90 GLU A N 1
ATOM 737 C CA . GLU A 1 90 ? 9.042 10.592 -18.939 1.00 76.25 90 GLU A CA 1
ATOM 738 C C . GLU A 1 90 ? 9.733 9.531 -19.812 1.00 76.25 90 GLU A C 1
ATOM 740 O O . GLU A 1 90 ? 10.038 9.773 -20.978 1.00 76.25 90 GLU A O 1
ATOM 745 N N . ILE A 1 91 ? 10.046 8.365 -19.237 1.00 81.81 91 ILE A N 1
ATOM 746 C CA . ILE A 1 91 ? 10.967 7.407 -19.839 1.00 81.81 91 ILE A CA 1
ATOM 747 C C . ILE A 1 91 ? 10.222 6.267 -20.524 1.00 81.81 91 ILE A C 1
ATOM 749 O O . ILE A 1 91 ? 9.324 5.651 -19.951 1.00 81.81 91 ILE A O 1
ATOM 753 N N . ASP A 1 92 ? 10.670 5.948 -21.733 1.00 86.56 92 ASP A N 1
ATOM 754 C CA . ASP A 1 92 ? 10.217 4.796 -22.492 1.00 86.56 92 ASP A CA 1
ATOM 755 C C . ASP A 1 92 ? 10.997 3.527 -22.097 1.00 86.56 92 ASP A C 1
ATOM 757 O O . ASP A 1 92 ? 12.135 3.310 -22.518 1.00 86.56 92 ASP A O 1
ATOM 761 N N . TYR A 1 93 ? 10.374 2.661 -21.291 1.00 89.81 93 TYR A N 1
ATOM 762 C CA . TYR A 1 93 ? 10.945 1.364 -20.900 1.00 89.81 93 TYR A CA 1
ATOM 763 C C . TYR A 1 93 ? 10.910 0.299 -22.010 1.00 89.81 93 TYR A C 1
ATOM 765 O O . TYR A 1 93 ? 11.460 -0.790 -21.821 1.00 89.81 93 TYR A O 1
ATOM 773 N N . SER A 1 94 ? 10.309 0.590 -23.168 1.00 89.75 94 SER A N 1
ATOM 774 C CA . SER A 1 94 ? 10.406 -0.265 -24.358 1.00 89.75 94 SER A CA 1
ATOM 775 C C . SER A 1 94 ? 11.683 -0.023 -25.169 1.00 89.75 94 SER A C 1
ATOM 777 O O . SER A 1 94 ? 12.046 -0.844 -26.006 1.00 89.75 94 SER A O 1
ATOM 779 N N . ALA A 1 95 ? 12.420 1.053 -24.876 1.00 87.81 95 ALA A N 1
ATOM 780 C CA . ALA A 1 95 ? 13.630 1.401 -25.602 1.00 87.81 95 ALA A CA 1
ATOM 781 C C . ALA A 1 95 ? 14.755 0.363 -25.432 1.00 87.81 95 ALA A C 1
ATOM 783 O O . ALA A 1 95 ? 14.997 -0.188 -24.350 1.00 87.81 95 ALA A O 1
ATOM 784 N N . ASP A 1 96 ? 15.513 0.163 -26.511 1.00 86.38 96 ASP A N 1
ATOM 785 C CA . ASP A 1 96 ? 16.646 -0.762 -26.557 1.00 86.38 96 ASP A CA 1
ATOM 786 C C . ASP A 1 96 ? 17.948 -0.102 -26.076 1.00 86.38 96 ASP A C 1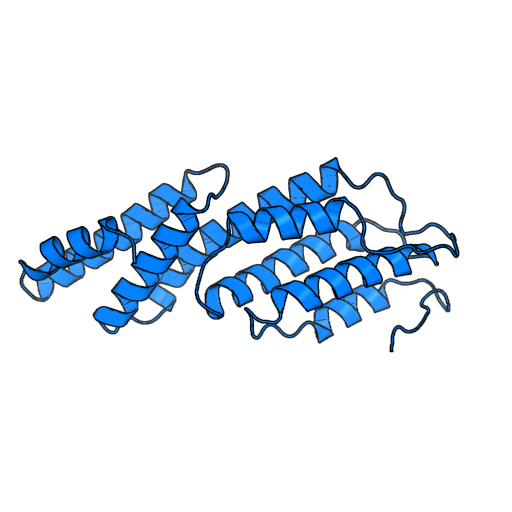
ATOM 788 O O . ASP A 1 96 ? 18.945 -0.008 -26.789 1.00 86.38 96 ASP A O 1
ATOM 792 N N . ILE A 1 97 ? 17.905 0.440 -24.858 1.00 84.69 97 ILE A N 1
ATOM 793 C CA . ILE A 1 97 ? 19.023 1.153 -24.238 1.00 84.69 97 ILE A CA 1
ATOM 794 C C . ILE A 1 97 ? 19.689 0.236 -23.207 1.00 84.69 97 ILE A C 1
ATOM 796 O O . ILE A 1 97 ? 19.130 -0.042 -22.147 1.00 84.69 97 ILE A O 1
ATOM 800 N N . GLU A 1 98 ? 20.918 -0.195 -23.495 1.00 77.75 98 GLU A N 1
ATOM 801 C CA . GLU A 1 98 ? 21.745 -1.049 -22.624 1.00 77.75 98 GLU A CA 1
ATOM 802 C C . GLU A 1 98 ? 22.486 -0.260 -21.525 1.00 77.75 98 GLU A C 1
ATOM 804 O O . GLU A 1 98 ? 23.655 -0.499 -21.220 1.00 77.75 98 GLU A O 1
ATOM 809 N N . SER A 1 99 ? 21.825 0.725 -20.920 1.00 73.25 99 SER A N 1
ATOM 810 C CA . SER A 1 99 ? 22.368 1.460 -19.779 1.00 73.25 99 SER A CA 1
ATOM 811 C C . SER A 1 99 ? 21.328 1.554 -18.672 1.00 73.25 99 SER A C 1
ATOM 813 O O . SER A 1 99 ? 20.268 2.154 -18.817 1.00 73.25 99 SER A O 1
ATOM 815 N N . PHE A 1 100 ? 21.638 0.934 -17.537 1.00 74.31 100 PHE A N 1
ATOM 816 C CA . PHE A 1 100 ? 20.840 1.017 -16.322 1.00 74.31 100 PHE A CA 1
ATOM 817 C C . PHE A 1 100 ? 21.723 1.527 -15.182 1.00 74.31 100 PHE A C 1
ATOM 819 O O . PHE A 1 100 ? 22.861 1.100 -14.982 1.00 74.31 100 PHE A O 1
ATOM 826 N N . TYR A 1 101 ? 21.194 2.497 -14.453 1.00 80.56 101 TYR A N 1
ATOM 827 C CA . TYR A 1 101 ? 21.824 3.173 -13.333 1.00 80.56 101 TYR A CA 1
ATOM 828 C C . TYR A 1 101 ? 21.261 2.638 -12.010 1.00 80.56 101 TYR A C 1
ATOM 830 O O . TYR A 1 101 ? 20.450 1.713 -11.950 1.00 80.56 101 TYR A O 1
ATOM 838 N N . GLY A 1 102 ? 21.681 3.250 -10.900 1.00 85.75 102 GLY A N 1
ATOM 839 C CA . GLY A 1 102 ? 21.030 3.023 -9.612 1.00 85.75 102 GLY A CA 1
ATOM 840 C C . GLY A 1 102 ? 19.551 3.439 -9.616 1.00 85.75 102 GLY A C 1
ATOM 841 O O . GLY A 1 102 ? 19.031 3.975 -10.587 1.00 85.75 102 GLY A O 1
ATOM 842 N N . CYS A 1 103 ? 18.884 3.234 -8.480 1.00 92.31 103 CYS A N 1
ATOM 843 C CA . CYS A 1 103 ? 17.468 3.564 -8.306 1.00 92.31 103 CYS A CA 1
ATOM 844 C C . CYS A 1 103 ? 17.124 5.003 -8.745 1.00 92.31 103 CYS A C 1
ATOM 846 O O . CYS A 1 103 ? 17.794 5.972 -8.351 1.00 92.31 103 CYS A O 1
ATOM 848 N N . GLU A 1 104 ? 16.054 5.124 -9.522 1.00 92.56 104 GLU A N 1
ATOM 849 C CA . GLU A 1 104 ? 15.572 6.366 -10.105 1.00 92.56 104 GLU A CA 1
ATOM 850 C C . GLU A 1 104 ? 14.954 7.311 -9.070 1.00 92.56 104 GLU A C 1
ATOM 852 O O . GLU A 1 104 ? 14.569 6.937 -7.955 1.00 92.56 104 GLU A O 1
ATOM 857 N N . LYS A 1 105 ? 14.869 8.592 -9.440 1.00 91.50 105 LYS A N 1
ATOM 858 C CA . LYS A 1 105 ? 14.383 9.653 -8.551 1.00 91.50 105 LYS A CA 1
ATOM 859 C C . LYS A 1 105 ? 12.928 9.433 -8.132 1.00 91.50 105 LYS A C 1
ATOM 861 O O . LYS A 1 105 ? 12.619 9.643 -6.961 1.00 91.50 105 LYS A O 1
ATOM 866 N N . TRP A 1 106 ? 12.063 8.982 -9.042 1.00 93.56 106 TRP A N 1
ATOM 867 C CA . TRP A 1 106 ? 10.649 8.735 -8.749 1.00 93.56 106 TRP A CA 1
ATOM 868 C C . TRP A 1 106 ? 10.484 7.674 -7.650 1.00 93.56 106 TRP A C 1
ATOM 870 O O . TRP A 1 106 ? 9.819 7.919 -6.646 1.00 93.56 106 TRP A O 1
ATOM 880 N N . MET A 1 107 ? 11.205 6.553 -7.740 1.00 95.69 107 MET A N 1
ATOM 881 C CA . MET A 1 107 ? 11.143 5.485 -6.740 1.00 95.69 107 MET A CA 1
ATOM 882 C C . MET A 1 107 ? 11.738 5.924 -5.392 1.00 95.69 107 MET A C 1
ATOM 884 O O . MET A 1 107 ? 11.195 5.629 -4.323 1.00 95.69 107 MET A O 1
ATOM 888 N N . LYS A 1 108 ? 12.831 6.699 -5.411 1.00 94.81 108 LYS A N 1
ATOM 889 C CA . LYS A 1 108 ? 13.377 7.327 -4.192 1.00 94.81 108 LYS A CA 1
ATOM 890 C C . LYS A 1 108 ? 12.366 8.267 -3.533 1.00 94.81 108 LYS A C 1
ATOM 892 O O . LYS A 1 108 ? 12.273 8.273 -2.304 1.00 94.81 108 LYS A O 1
ATOM 897 N N . ASN A 1 109 ? 11.617 9.039 -4.322 1.00 93.94 109 ASN A N 1
ATOM 898 C CA . ASN A 1 109 ? 10.577 9.937 -3.824 1.00 93.94 109 ASN A CA 1
ATOM 899 C C . ASN A 1 109 ? 9.427 9.158 -3.185 1.00 93.94 109 ASN A C 1
ATOM 901 O O . ASN A 1 109 ? 9.031 9.512 -2.078 1.00 93.94 109 ASN A O 1
ATOM 905 N N . ILE A 1 110 ? 8.972 8.067 -3.810 1.00 95.38 110 ILE A N 1
ATOM 906 C CA . ILE A 1 110 ? 7.967 7.165 -3.227 1.00 95.38 110 ILE A CA 1
ATOM 907 C C . ILE A 1 110 ? 8.440 6.661 -1.866 1.00 95.38 110 ILE A C 1
ATOM 909 O O . ILE A 1 110 ? 7.754 6.828 -0.866 1.00 95.38 110 ILE A O 1
ATOM 913 N N . ILE A 1 111 ? 9.652 6.112 -1.776 1.00 95.81 111 ILE A N 1
ATOM 914 C CA . ILE A 1 111 ? 10.169 5.591 -0.501 1.00 95.81 111 ILE A CA 1
ATOM 915 C C . ILE A 1 111 ? 10.316 6.691 0.550 1.00 95.81 111 ILE A C 1
ATOM 917 O O . ILE A 1 111 ? 10.069 6.450 1.733 1.00 95.81 111 ILE A O 1
ATOM 921 N N . LYS A 1 112 ? 10.726 7.900 0.154 1.00 94.69 112 LYS A N 1
ATOM 922 C CA . LYS A 1 112 ? 10.787 9.047 1.065 1.00 94.69 112 LYS A CA 1
ATOM 923 C C . LYS A 1 112 ? 9.397 9.390 1.595 1.00 94.69 112 LYS A C 1
ATOM 925 O O . LYS A 1 112 ? 9.237 9.534 2.801 1.00 94.69 112 LYS A O 1
ATOM 930 N N . ASP A 1 113 ? 8.409 9.489 0.720 1.00 93.81 113 ASP A N 1
ATOM 931 C CA . ASP A 1 113 ? 7.028 9.767 1.094 1.00 93.81 113 ASP A CA 1
ATOM 932 C C . ASP A 1 113 ? 6.454 8.671 2.017 1.00 93.81 113 ASP A C 1
ATOM 934 O O . ASP A 1 113 ? 5.909 8.981 3.081 1.00 93.81 113 ASP A O 1
ATOM 938 N N . LEU A 1 114 ? 6.693 7.395 1.709 1.00 94.69 114 LEU A N 1
ATOM 939 C CA . LEU A 1 114 ? 6.276 6.266 2.544 1.00 94.69 114 LEU A CA 1
ATOM 940 C C . LEU A 1 114 ? 6.862 6.325 3.955 1.00 94.69 114 LEU A C 1
ATOM 942 O O . LEU A 1 114 ? 6.127 6.130 4.921 1.00 94.69 114 LEU A O 1
ATOM 946 N N . LYS A 1 115 ? 8.151 6.669 4.097 1.00 93.75 115 LYS A N 1
ATOM 947 C CA . LYS A 1 115 ? 8.805 6.851 5.411 1.00 93.75 115 LYS A CA 1
ATOM 948 C C . LYS A 1 115 ? 8.107 7.890 6.286 1.00 93.75 115 LYS A C 1
ATOM 950 O O . LYS A 1 115 ? 8.189 7.804 7.510 1.00 93.75 115 LYS A O 1
ATOM 955 N N . HIS A 1 116 ? 7.493 8.899 5.675 1.00 92.06 116 HIS A N 1
ATOM 956 C CA . HIS A 1 116 ? 6.859 10.001 6.391 1.00 92.06 116 HIS A CA 1
ATOM 957 C C . HIS A 1 116 ? 5.359 9.802 6.603 1.00 92.06 116 HIS A C 1
ATOM 959 O O . HIS A 1 116 ? 4.798 10.465 7.475 1.00 92.06 116 HIS A O 1
ATOM 965 N N . THR A 1 117 ? 4.718 8.911 5.844 1.00 91.31 117 THR A N 1
ATOM 966 C CA . THR A 1 117 ? 3.256 8.795 5.802 1.00 91.31 117 THR A CA 1
ATOM 967 C C . THR A 1 117 ? 2.741 7.477 6.356 1.00 91.31 117 THR A C 1
ATOM 969 O O . THR A 1 117 ? 1.934 7.507 7.282 1.00 91.31 117 THR A O 1
ATOM 972 N N . ILE A 1 118 ? 3.205 6.333 5.850 1.00 91.69 118 ILE A N 1
ATOM 973 C CA . ILE A 1 118 ? 2.699 5.038 6.305 1.00 91.69 118 ILE A CA 1
ATOM 974 C C . ILE A 1 118 ? 3.378 4.659 7.616 1.00 91.69 118 ILE A C 1
ATOM 976 O O . ILE A 1 118 ? 4.602 4.538 7.701 1.00 91.69 118 ILE A O 1
ATOM 980 N N . CYS A 1 119 ? 2.559 4.402 8.626 1.00 88.56 119 CYS A N 1
ATOM 981 C CA . CYS A 1 119 ? 2.944 3.672 9.818 1.00 88.56 119 CYS A CA 1
ATOM 982 C C . CYS A 1 119 ? 1.924 2.564 10.066 1.00 88.56 119 CYS A C 1
ATOM 984 O O . CYS A 1 119 ? 0.728 2.760 9.857 1.00 88.56 119 CYS A O 1
ATOM 986 N N . GLY A 1 120 ? 2.387 1.409 10.535 1.00 84.56 120 GLY A N 1
ATOM 987 C CA . GLY A 1 120 ? 1.461 0.436 11.077 1.00 84.56 120 GLY A CA 1
ATOM 988 C C . GLY A 1 120 ? 1.986 -0.969 11.283 1.00 84.56 120 GLY A C 1
ATOM 989 O O . GLY A 1 120 ? 3.195 -1.181 11.378 1.00 84.56 120 GLY A O 1
ATOM 990 N N . SER A 1 121 ? 1.044 -1.900 11.418 1.00 89.88 121 SER A N 1
ATOM 991 C CA . SER A 1 121 ? 1.315 -3.327 11.555 1.00 89.88 121 SER A CA 1
ATOM 992 C C . SER A 1 121 ? 1.719 -3.947 10.214 1.00 89.88 121 SER A C 1
ATOM 994 O O . SER A 1 121 ? 1.577 -3.333 9.149 1.00 89.88 121 SER A O 1
ATOM 996 N N . LYS A 1 122 ? 2.225 -5.184 10.257 1.00 92.50 122 LYS A N 1
ATOM 997 C CA . LYS A 1 122 ? 2.640 -5.908 9.051 1.00 92.50 122 LYS A CA 1
ATOM 998 C C . LYS A 1 122 ? 1.498 -6.093 8.055 1.00 92.50 122 LYS A C 1
ATOM 1000 O O . LYS A 1 122 ? 1.729 -6.069 6.847 1.00 92.50 122 LYS A O 1
ATOM 1005 N N . GLU A 1 123 ? 0.273 -6.235 8.541 1.00 91.88 123 GLU A N 1
ATOM 1006 C CA . GLU A 1 123 ? -0.943 -6.404 7.747 1.00 91.88 123 GLU A CA 1
ATOM 1007 C C . GLU A 1 123 ? -1.217 -5.156 6.901 1.00 91.88 123 GLU A C 1
ATOM 1009 O O . GLU A 1 123 ? -1.474 -5.276 5.703 1.00 91.88 123 GLU A O 1
ATOM 1014 N N . VAL A 1 124 ? -1.068 -3.958 7.482 1.00 93.94 124 VAL A N 1
ATOM 1015 C CA . VAL A 1 124 ? -1.236 -2.679 6.767 1.00 93.94 124 VAL A CA 1
ATOM 1016 C C . VAL A 1 124 ? -0.218 -2.558 5.636 1.00 93.94 124 VAL A C 1
ATOM 1018 O O . VAL A 1 124 ? -0.585 -2.265 4.499 1.00 93.94 124 VAL A O 1
ATOM 1021 N N . TYR A 1 125 ? 1.059 -2.833 5.915 1.00 96.06 125 TYR A N 1
ATOM 1022 C CA . TYR A 1 125 ? 2.101 -2.798 4.884 1.00 96.06 125 TYR A CA 1
ATOM 1023 C C . TYR A 1 125 ? 1.916 -3.883 3.819 1.00 96.06 125 TYR A C 1
ATOM 1025 O O . TYR A 1 125 ? 2.252 -3.660 2.660 1.00 96.06 125 TYR A O 1
ATOM 1033 N N . THR A 1 126 ? 1.372 -5.043 4.183 1.00 95.62 126 THR A N 1
ATOM 1034 C CA . THR A 1 126 ? 1.082 -6.132 3.238 1.00 95.62 126 THR A CA 1
ATOM 1035 C C . THR A 1 126 ? -0.059 -5.776 2.297 1.00 95.62 126 THR A C 1
ATOM 1037 O O . THR A 1 126 ? 0.078 -5.967 1.088 1.00 95.62 126 THR A O 1
ATOM 1040 N N . LEU A 1 127 ? -1.139 -5.189 2.816 1.00 95.50 127 LEU A N 1
ATOM 1041 C CA . LEU A 1 127 ? -2.214 -4.637 1.991 1.00 95.50 127 LEU A CA 1
ATOM 1042 C C . LEU A 1 127 ? -1.689 -3.527 1.079 1.00 95.50 127 LEU A C 1
ATOM 1044 O O . LEU A 1 127 ? -1.952 -3.549 -0.120 1.00 95.50 127 LEU A O 1
ATOM 1048 N N . PHE A 1 128 ? -0.878 -2.614 1.617 1.00 97.25 128 PHE A N 1
ATOM 1049 C CA . PHE A 1 128 ? -0.251 -1.568 0.818 1.00 97.25 128 PHE A CA 1
ATOM 1050 C C . PHE A 1 128 ? 0.592 -2.136 -0.326 1.00 97.25 128 PHE A C 1
ATOM 1052 O O . PHE A 1 128 ? 0.388 -1.740 -1.468 1.00 97.25 128 PHE A O 1
ATOM 1059 N N . CYS A 1 129 ? 1.497 -3.082 -0.053 1.00 97.81 129 CYS A N 1
ATOM 1060 C CA . CYS A 1 129 ? 2.332 -3.691 -1.089 1.00 97.81 129 CYS A CA 1
ATOM 1061 C C . CYS A 1 129 ? 1.497 -4.364 -2.174 1.00 97.81 129 CYS A C 1
ATOM 1063 O O . CYS A 1 129 ? 1.790 -4.172 -3.349 1.00 97.81 129 CYS A O 1
ATOM 1065 N N . LYS A 1 130 ? 0.451 -5.108 -1.794 1.00 97.50 130 LYS A N 1
ATOM 1066 C CA . LYS A 1 130 ? -0.444 -5.757 -2.754 1.00 97.50 130 LYS A CA 1
ATOM 1067 C C . LYS A 1 130 ? -1.044 -4.738 -3.726 1.00 97.50 130 LYS A C 1
ATOM 1069 O O . LYS A 1 130 ? -0.853 -4.870 -4.928 1.00 97.50 130 LYS A O 1
ATOM 1074 N N . HIS A 1 131 ? -1.705 -3.709 -3.201 1.00 97.50 131 HIS A N 1
ATOM 1075 C CA . HIS A 1 131 ? -2.414 -2.728 -4.027 1.00 97.50 131 HIS A CA 1
ATOM 1076 C C . HIS A 1 131 ? -1.460 -1.811 -4.798 1.00 97.50 131 HIS A C 1
ATOM 1078 O O . HIS A 1 131 ? -1.696 -1.508 -5.962 1.00 97.50 131 HIS A O 1
ATOM 1084 N N . PHE A 1 132 ? -0.354 -1.388 -4.181 1.00 97.75 132 PHE A N 1
ATOM 1085 C CA . PHE A 1 132 ? 0.634 -0.540 -4.844 1.00 97.75 132 PHE A CA 1
ATOM 1086 C C . PHE A 1 132 ? 1.289 -1.247 -6.030 1.00 97.75 132 PHE A C 1
ATOM 1088 O O . PHE A 1 132 ? 1.440 -0.654 -7.092 1.00 97.75 132 PHE A O 1
ATOM 1095 N N . LEU A 1 133 ? 1.684 -2.509 -5.857 1.00 97.44 133 LEU A N 1
ATOM 1096 C CA . LEU A 1 133 ? 2.362 -3.254 -6.911 1.00 97.44 133 LEU A CA 1
ATOM 1097 C C . LEU A 1 133 ? 1.411 -3.669 -8.031 1.00 97.44 133 LEU A C 1
ATOM 1099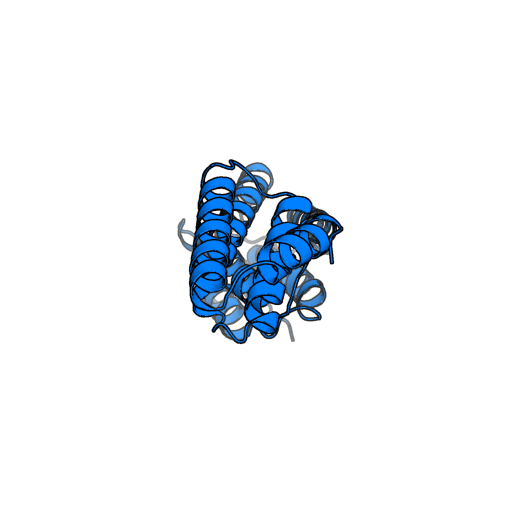 O O . LEU A 1 133 ? 1.821 -3.653 -9.186 1.00 97.44 133 LEU A O 1
ATOM 1103 N N . GLU A 1 134 ? 0.156 -3.986 -7.711 1.00 95.94 134 GLU A N 1
ATOM 1104 C CA . GLU A 1 134 ? -0.900 -4.169 -8.711 1.00 95.94 134 GLU A CA 1
ATOM 1105 C C . GLU A 1 134 ? -1.087 -2.894 -9.545 1.00 95.94 134 GLU A C 1
ATOM 1107 O O . GLU A 1 134 ? -1.079 -2.954 -10.771 1.00 95.94 134 GLU A O 1
ATOM 1112 N N . GLU A 1 135 ? -1.108 -1.722 -8.906 1.00 95.62 135 GLU A N 1
ATOM 1113 C CA . GLU A 1 135 ? -1.188 -0.453 -9.630 1.00 95.62 135 GLU A CA 1
ATOM 1114 C C . GLU A 1 135 ? 0.076 -0.149 -10.446 1.00 95.62 135 GLU A C 1
ATOM 1116 O O . GLU A 1 135 ? -0.004 0.374 -11.554 1.00 95.62 135 GLU A O 1
ATOM 1121 N N . CYS A 1 136 ? 1.261 -0.515 -9.956 1.00 95.06 136 CYS A N 1
ATOM 1122 C CA . CYS A 1 136 ? 2.479 -0.423 -10.754 1.00 95.06 136 CYS A CA 1
ATOM 1123 C C . CYS A 1 136 ? 2.414 -1.311 -12.000 1.00 95.06 136 CYS A C 1
ATOM 1125 O O . CYS A 1 136 ? 2.790 -0.854 -13.076 1.00 95.06 136 CYS A O 1
ATOM 1127 N N . LEU A 1 137 ? 1.921 -2.549 -11.889 1.00 94.25 137 LEU A N 1
ATOM 1128 C CA . LEU A 1 137 ? 1.675 -3.376 -13.071 1.00 94.25 137 LEU A CA 1
ATOM 1129 C C . LEU A 1 137 ? 0.691 -2.666 -14.005 1.00 94.25 137 LEU A C 1
ATOM 1131 O O . LEU A 1 137 ? 0.972 -2.553 -15.194 1.00 94.25 137 LEU A O 1
ATOM 1135 N N . ASN A 1 138 ? -0.384 -2.080 -13.476 1.00 92.12 138 ASN A N 1
ATOM 1136 C CA . ASN A 1 138 ? -1.336 -1.342 -14.301 1.00 92.12 138 ASN A CA 1
ATOM 1137 C C . ASN A 1 138 ? -0.678 -0.185 -15.076 1.00 92.12 138 ASN A C 1
ATOM 1139 O O . ASN A 1 138 ? -0.970 0.024 -16.254 1.00 92.12 138 ASN A O 1
ATOM 1143 N N . VAL A 1 139 ? 0.232 0.554 -14.446 1.00 91.00 139 VAL A N 1
ATOM 1144 C CA . VAL A 1 139 ? 0.935 1.674 -15.085 1.00 91.00 139 VAL A CA 1
ATOM 1145 C C . VAL A 1 139 ? 1.947 1.198 -16.128 1.00 91.00 139 VAL A C 1
ATOM 1147 O O . VAL A 1 139 ? 1.985 1.741 -17.228 1.00 91.00 139 VAL A O 1
ATOM 1150 N N . PHE A 1 140 ? 2.769 0.200 -15.803 1.00 91.19 140 PHE A N 1
ATOM 1151 C CA . PHE A 1 140 ? 3.910 -0.174 -16.646 1.00 91.19 140 PHE A CA 1
ATOM 1152 C C . PHE A 1 140 ? 3.597 -1.241 -17.693 1.00 91.19 140 PHE A C 1
ATOM 1154 O O . PHE A 1 140 ? 4.326 -1.353 -18.672 1.00 91.19 140 PHE A O 1
ATOM 1161 N N . VAL A 1 141 ? 2.546 -2.035 -17.492 1.00 88.44 141 VAL A N 1
ATOM 1162 C CA . VAL A 1 141 ? 2.254 -3.215 -18.315 1.00 88.44 141 VAL A CA 1
ATOM 1163 C C . VAL A 1 141 ? 1.035 -3.009 -19.220 1.00 88.44 141 VAL A C 1
ATOM 1165 O O . VAL A 1 141 ? 1.057 -3.417 -20.379 1.00 88.44 141 VAL A O 1
ATOM 1168 N N . SER A 1 142 ? -0.028 -2.353 -18.741 1.00 72.94 142 SER A N 1
ATOM 1169 C CA . SER A 1 142 ? -1.329 -2.326 -19.445 1.00 72.94 142 SER A CA 1
ATOM 1170 C C . SER A 1 142 ? -1.367 -1.519 -20.747 1.00 72.94 142 SER A C 1
ATOM 1172 O O . SER A 1 142 ? -2.355 -1.599 -21.471 1.00 72.94 142 SER A O 1
ATOM 1174 N N . GLY A 1 143 ? -0.347 -0.701 -21.027 1.00 61.41 143 GLY A N 1
ATOM 1175 C CA . GLY A 1 143 ? -0.375 0.339 -22.068 1.00 61.41 143 GLY A CA 1
ATOM 1176 C C . GLY A 1 143 ? 0.194 -0.032 -23.444 1.00 61.41 143 GLY A C 1
ATOM 1177 O O . GLY A 1 143 ? 0.148 0.805 -24.334 1.00 61.41 143 GLY A O 1
ATOM 1178 N N . GLN A 1 144 ? 0.683 -1.263 -23.632 1.00 68.62 144 GLN A N 1
ATOM 1179 C CA . GLN A 1 144 ? 1.366 -1.773 -24.838 1.00 68.62 144 GLN A CA 1
ATOM 1180 C C . GLN A 1 144 ? 2.684 -1.078 -25.227 1.00 68.62 144 GLN A C 1
ATOM 1182 O O . GLN A 1 144 ? 2.727 -0.053 -25.890 1.00 68.62 144 GLN A O 1
ATOM 1187 N N . ASN A 1 145 ? 3.774 -1.736 -24.853 1.00 78.12 145 ASN A N 1
ATOM 1188 C CA . ASN A 1 145 ? 4.902 -2.195 -25.666 1.00 78.12 145 ASN A CA 1
ATOM 1189 C C . ASN A 1 145 ? 5.639 -3.179 -24.748 1.00 78.12 145 ASN A C 1
ATOM 1191 O O . ASN A 1 145 ? 5.594 -3.029 -23.524 1.00 78.12 145 ASN A O 1
ATOM 1195 N N . LYS A 1 146 ? 6.265 -4.223 -25.292 1.00 91.00 146 LYS A N 1
ATOM 1196 C CA . LYS A 1 146 ? 7.113 -5.069 -24.448 1.00 91.00 146 LYS A CA 1
ATOM 1197 C C . LYS A 1 146 ? 8.320 -4.263 -23.976 1.00 91.00 146 LYS A C 1
ATOM 1199 O O . LYS A 1 146 ? 8.745 -3.317 -24.633 1.00 91.00 146 LYS A O 1
ATOM 1204 N N . PHE A 1 147 ? 8.870 -4.634 -22.829 1.00 93.12 147 PHE A N 1
ATOM 1205 C CA . PHE A 1 147 ? 10.079 -3.999 -22.332 1.00 93.12 147 PHE A CA 1
ATOM 1206 C C . PHE A 1 147 ? 11.286 -4.403 -23.185 1.00 93.12 147 PHE A C 1
ATOM 1208 O O . PHE A 1 147 ? 11.547 -5.595 -23.369 1.00 93.12 147 PHE A O 1
ATOM 1215 N N . GLY A 1 148 ? 12.035 -3.408 -23.660 1.00 91.69 148 GLY A N 1
ATOM 1216 C CA . GLY A 1 148 ? 13.354 -3.592 -24.262 1.00 91.69 148 GLY A CA 1
ATOM 1217 C C . GLY A 1 148 ? 14.434 -3.722 -23.184 1.00 91.69 148 GLY A C 1
ATOM 1218 O O . GLY A 1 148 ? 14.135 -3.966 -22.008 1.00 91.69 148 GLY A O 1
ATOM 1219 N N . PHE A 1 149 ? 15.706 -3.509 -23.536 1.00 91.25 149 PHE A N 1
ATOM 1220 C CA . PHE A 1 149 ? 16.785 -3.544 -22.538 1.00 91.25 149 PHE A CA 1
ATOM 1221 C C . PHE A 1 149 ? 16.598 -2.522 -21.410 1.00 91.25 149 PHE A C 1
ATOM 1223 O O . PHE A 1 149 ? 16.949 -2.819 -20.262 1.00 91.25 149 PHE A O 1
ATOM 1230 N N . TYR A 1 150 ? 15.988 -1.364 -21.678 1.00 90.25 150 TYR A N 1
ATOM 1231 C CA . TYR A 1 150 ? 15.813 -0.347 -20.644 1.00 90.25 150 TYR A CA 1
ATOM 1232 C C . TYR A 1 150 ? 14.820 -0.756 -19.545 1.00 90.25 150 TYR A C 1
ATOM 1234 O O . TYR A 1 150 ? 14.934 -0.296 -18.408 1.00 90.25 150 TYR A O 1
ATOM 1242 N N . GLY A 1 151 ? 13.911 -1.704 -19.802 1.00 92.12 151 GLY A N 1
ATOM 1243 C CA . GLY A 1 151 ? 13.029 -2.260 -18.769 1.00 92.12 151 GLY A CA 1
ATOM 1244 C C . GLY A 1 151 ? 13.771 -2.876 -17.582 1.00 92.12 151 GLY A C 1
ATOM 1245 O O . GLY A 1 151 ? 13.238 -2.948 -16.474 1.00 92.12 151 GLY A O 1
ATOM 1246 N N . ASN A 1 152 ? 15.038 -3.264 -17.751 1.00 92.94 152 ASN A N 1
ATOM 1247 C CA . ASN A 1 152 ? 15.876 -3.721 -16.644 1.00 92.94 152 ASN A CA 1
ATOM 1248 C C . ASN A 1 152 ? 16.065 -2.622 -15.572 1.00 92.94 152 ASN A C 1
ATOM 1250 O O . ASN A 1 152 ? 16.175 -2.939 -14.387 1.00 92.94 152 ASN A O 1
ATOM 1254 N N . GLN A 1 153 ? 16.009 -1.333 -15.939 1.00 92.81 153 GLN A N 1
ATOM 1255 C CA . GLN A 1 153 ? 15.995 -0.215 -14.987 1.00 92.81 153 GLN A CA 1
ATOM 1256 C C . GLN A 1 153 ? 14.761 -0.261 -14.071 1.00 92.81 153 GLN A C 1
ATOM 1258 O O . GLN A 1 153 ? 14.868 -0.014 -12.864 1.00 92.81 153 GLN A O 1
ATOM 1263 N N . LEU A 1 154 ? 13.599 -0.633 -14.616 1.00 92.44 154 LEU A N 1
ATOM 1264 C CA . LEU A 1 154 ? 12.362 -0.787 -13.854 1.00 92.44 154 LEU A CA 1
ATOM 1265 C C . LEU A 1 154 ? 12.501 -1.897 -12.802 1.00 92.44 154 LEU A C 1
ATOM 1267 O O . LEU A 1 154 ? 12.130 -1.707 -11.641 1.00 92.44 154 LEU A O 1
ATOM 1271 N N . ILE A 1 155 ? 13.138 -3.014 -13.169 1.00 94.44 155 ILE A N 1
ATOM 1272 C CA . ILE A 1 155 ? 13.464 -4.105 -12.238 1.00 94.44 155 ILE A CA 1
ATOM 1273 C C . ILE A 1 155 ? 14.360 -3.599 -11.098 1.00 94.44 155 ILE A C 1
ATOM 1275 O O . ILE A 1 155 ? 14.063 -3.852 -9.928 1.00 94.44 155 ILE A O 1
ATOM 1279 N N . VAL A 1 156 ? 15.40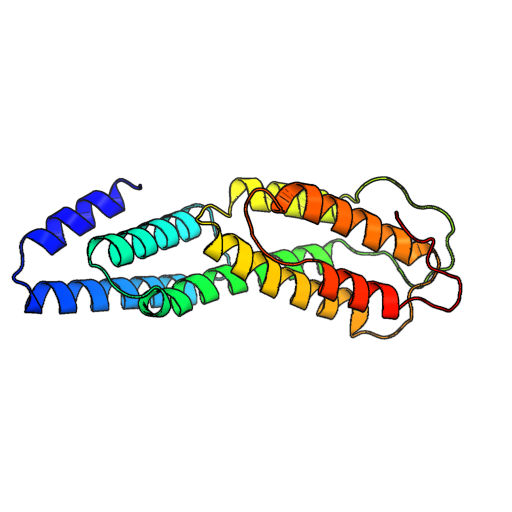7 -2.822 -11.404 1.00 94.31 156 VAL A N 1
ATOM 1280 C CA . VAL A 1 156 ? 16.302 -2.227 -10.391 1.00 94.31 156 VAL A CA 1
ATOM 1281 C C . VAL A 1 156 ? 15.531 -1.350 -9.396 1.00 94.31 156 VAL A C 1
ATOM 1283 O O . VAL A 1 156 ? 15.764 -1.439 -8.184 1.00 94.31 156 VAL A O 1
ATOM 1286 N N . ASN A 1 157 ? 14.576 -0.542 -9.864 1.00 95.06 157 ASN A N 1
ATOM 1287 C CA . ASN A 1 157 ? 13.735 0.280 -8.987 1.00 95.06 157 ASN A CA 1
ATOM 1288 C C . ASN A 1 157 ? 12.892 -0.568 -8.030 1.00 95.06 157 ASN A C 1
ATOM 1290 O O . ASN A 1 157 ? 12.839 -0.283 -6.831 1.00 95.06 157 ASN A O 1
ATOM 1294 N N . PHE A 1 158 ? 12.262 -1.635 -8.522 1.00 96.75 158 PHE A N 1
ATOM 1295 C CA . PHE A 1 158 ? 11.433 -2.495 -7.677 1.00 96.75 158 PHE A CA 1
ATOM 1296 C C . PHE A 1 158 ? 12.245 -3.388 -6.738 1.00 96.75 158 PHE A C 1
ATOM 1298 O O . PHE A 1 158 ? 11.800 -3.658 -5.621 1.00 96.75 158 PHE A O 1
ATOM 1305 N N . ILE A 1 159 ? 13.468 -3.778 -7.107 1.00 95.62 159 ILE A N 1
ATOM 1306 C CA . ILE A 1 159 ? 14.414 -4.406 -6.171 1.00 95.62 159 ILE A CA 1
ATOM 1307 C C . ILE A 1 159 ? 14.749 -3.431 -5.035 1.00 95.62 159 ILE A C 1
ATOM 1309 O O . ILE A 1 159 ? 14.749 -3.818 -3.861 1.00 95.62 159 ILE A O 1
ATOM 1313 N N . TYR A 1 160 ? 14.984 -2.154 -5.353 1.00 96.31 160 TYR A N 1
ATOM 1314 C CA . TYR A 1 160 ? 15.220 -1.120 -4.344 1.00 96.31 160 TYR A CA 1
ATOM 1315 C C . TYR A 1 160 ? 14.006 -0.928 -3.419 1.00 96.31 160 TYR A C 1
ATOM 1317 O O . TYR A 1 160 ? 14.171 -0.867 -2.197 1.00 96.31 160 TYR A O 1
ATOM 1325 N N . PHE A 1 161 ? 12.791 -0.909 -3.976 1.00 97.62 161 PHE A N 1
ATOM 1326 C CA . PHE A 1 161 ? 11.542 -0.888 -3.210 1.00 97.62 161 PHE A CA 1
ATOM 1327 C C . PHE A 1 161 ? 11.415 -2.088 -2.272 1.00 97.62 161 PHE A C 1
ATOM 1329 O O . PHE A 1 161 ? 11.259 -1.900 -1.062 1.00 97.62 161 PHE A O 1
ATOM 1336 N N . ARG A 1 162 ? 11.569 -3.311 -2.799 1.00 97.38 162 ARG A N 1
ATOM 1337 C CA . ARG A 1 162 ? 11.527 -4.558 -2.020 1.00 97.38 162 ARG A CA 1
ATOM 1338 C C . ARG A 1 162 ? 12.502 -4.506 -0.851 1.00 97.38 162 ARG A C 1
ATOM 1340 O O . ARG A 1 162 ? 12.099 -4.768 0.277 1.00 97.38 162 ARG A O 1
ATOM 1347 N N . LYS A 1 163 ? 13.760 -4.122 -1.098 1.00 96.00 163 LYS A N 1
ATOM 1348 C CA . LYS A 1 163 ? 14.801 -4.026 -0.059 1.00 96.00 163 LYS A CA 1
ATOM 1349 C C . LYS A 1 163 ? 14.411 -3.078 1.077 1.00 96.00 163 LYS A C 1
ATOM 1351 O O . LYS A 1 163 ? 14.781 -3.310 2.226 1.00 96.00 163 LYS A O 1
ATOM 1356 N N . TYR A 1 164 ? 13.701 -1.995 0.769 1.00 95.81 164 TYR A N 1
ATOM 1357 C CA . TYR A 1 164 ? 13.231 -1.062 1.786 1.00 95.81 164 TYR A CA 1
ATOM 1358 C C . TYR A 1 164 ? 12.019 -1.600 2.557 1.00 95.81 164 TYR A C 1
ATOM 1360 O O . TYR A 1 164 ? 12.001 -1.506 3.787 1.00 95.81 164 TYR A O 1
ATOM 1368 N N . ILE A 1 165 ? 11.015 -2.122 1.850 1.00 96.69 165 ILE A N 1
ATOM 1369 C CA . ILE A 1 165 ? 9.699 -2.411 2.425 1.00 96.69 165 ILE A CA 1
ATOM 1370 C C . ILE A 1 165 ? 9.630 -3.785 3.105 1.00 96.69 165 ILE A C 1
ATOM 1372 O O . ILE A 1 165 ? 8.858 -3.945 4.044 1.00 96.69 165 ILE A O 1
ATOM 1376 N N . SER A 1 166 ? 10.464 -4.756 2.709 1.00 95.94 166 SER A N 1
ATOM 1377 C CA . SER A 1 166 ? 10.385 -6.159 3.164 1.00 95.94 166 SER A CA 1
ATOM 1378 C C . SER A 1 166 ? 10.536 -6.353 4.672 1.00 95.94 166 SER A C 1
ATOM 1380 O O . SER A 1 166 ? 10.102 -7.359 5.212 1.00 95.94 166 SER A O 1
ATOM 1382 N N . LYS A 1 167 ? 11.141 -5.396 5.381 1.00 95.00 167 LYS A N 1
ATOM 1383 C CA . LYS A 1 167 ? 11.223 -5.420 6.851 1.00 95.00 167 LYS A CA 1
ATOM 1384 C C . LYS A 1 167 ? 9.896 -5.098 7.549 1.00 95.00 167 LYS A C 1
ATOM 1386 O O . LYS A 1 167 ? 9.806 -5.247 8.763 1.00 95.00 167 LYS A O 1
ATOM 1391 N N . PHE A 1 168 ? 8.901 -4.621 6.806 1.00 96.25 168 PHE A N 1
ATOM 1392 C CA . PHE A 1 168 ? 7.612 -4.182 7.332 1.00 96.25 168 PHE A CA 1
ATOM 1393 C C . PHE A 1 168 ? 6.438 -5.039 6.861 1.00 96.25 168 PHE A C 1
ATOM 1395 O O . PHE A 1 168 ? 5.339 -4.851 7.358 1.00 96.25 168 PHE A O 1
ATOM 1402 N N . THR A 1 169 ? 6.635 -5.953 5.911 1.00 96.56 169 THR A N 1
ATOM 1403 C CA . THR A 1 169 ? 5.560 -6.721 5.273 1.00 96.56 169 THR A CA 1
ATOM 1404 C C . THR A 1 169 ? 5.963 -8.177 5.091 1.00 96.56 169 THR A C 1
ATOM 1406 O O . THR A 1 169 ? 7.143 -8.465 4.909 1.00 96.56 169 THR A O 1
ATOM 1409 N N . ASP A 1 170 ? 4.972 -9.067 5.064 1.00 95.19 170 ASP A N 1
ATOM 1410 C CA . ASP A 1 170 ? 5.146 -10.467 4.666 1.00 95.19 170 ASP A CA 1
ATOM 1411 C C . ASP A 1 170 ? 4.689 -10.706 3.206 1.00 95.19 170 ASP A C 1
ATOM 1413 O O . ASP A 1 170 ? 4.502 -11.843 2.776 1.00 95.19 170 ASP A O 1
ATOM 1417 N N . TYR A 1 171 ? 4.496 -9.637 2.421 1.00 96.94 171 TYR A N 1
ATOM 1418 C CA . TYR A 1 171 ? 4.095 -9.719 1.017 1.00 96.94 171 TYR A CA 1
ATOM 1419 C C . TYR A 1 171 ? 5.107 -10.513 0.177 1.00 96.94 171 TYR A C 1
ATOM 1421 O O . TYR A 1 171 ? 6.315 -10.255 0.212 1.00 96.94 171 TYR A O 1
ATOM 1429 N N . ASN A 1 172 ? 4.603 -11.447 -0.635 1.00 95.25 172 ASN A N 1
ATOM 1430 C CA . ASN A 1 172 ? 5.419 -12.213 -1.567 1.00 95.25 172 ASN A CA 1
ATOM 1431 C C . ASN A 1 172 ? 5.583 -11.460 -2.896 1.00 95.25 172 ASN A C 1
ATOM 1433 O O . ASN A 1 172 ? 4.659 -11.369 -3.697 1.00 95.25 172 ASN A O 1
ATOM 1437 N N . PHE A 1 173 ? 6.794 -10.969 -3.150 1.00 96.75 173 PHE A N 1
ATOM 1438 C CA . PHE A 1 173 ? 7.132 -10.222 -4.363 1.00 96.75 173 PHE A CA 1
ATOM 1439 C C . PHE A 1 173 ? 7.312 -11.098 -5.608 1.00 96.75 173 PHE A C 1
ATOM 1441 O O . PHE A 1 173 ? 7.452 -10.553 -6.700 1.00 96.75 173 PHE A O 1
ATOM 1448 N N . GLN A 1 174 ? 7.348 -12.425 -5.461 1.00 95.19 174 GLN A N 1
ATOM 1449 C CA . GLN A 1 174 ? 7.695 -13.341 -6.546 1.00 95.19 174 GLN A CA 1
ATOM 1450 C C . GLN A 1 174 ? 6.760 -13.184 -7.749 1.00 95.19 174 GLN A C 1
ATOM 1452 O O . GLN A 1 174 ? 7.232 -12.907 -8.846 1.00 95.19 174 GLN A O 1
ATOM 1457 N N . SER A 1 175 ? 5.445 -13.251 -7.526 1.00 94.56 175 SER A N 1
ATOM 1458 C CA . SER A 1 175 ? 4.447 -13.131 -8.597 1.00 94.56 175 SER A CA 1
ATOM 1459 C C . SER A 1 175 ? 4.503 -11.776 -9.307 1.00 94.56 175 SER A C 1
ATOM 1461 O O . SER A 1 175 ? 4.321 -11.698 -10.521 1.00 94.56 175 SER A O 1
ATOM 1463 N N . PHE A 1 176 ? 4.798 -10.704 -8.566 1.00 96.56 176 PHE A N 1
ATOM 1464 C CA . PHE A 1 176 ? 4.979 -9.373 -9.136 1.00 96.56 176 PHE A CA 1
ATOM 1465 C C . PHE A 1 176 ? 6.174 -9.338 -10.098 1.00 96.56 176 PHE A C 1
ATOM 1467 O O . PHE A 1 176 ? 6.032 -8.889 -11.234 1.00 96.56 176 PHE A O 1
ATOM 1474 N N . PHE A 1 177 ? 7.338 -9.842 -9.673 1.00 96.25 177 PHE A N 1
ATOM 1475 C CA . PHE A 1 177 ? 8.521 -9.871 -10.536 1.00 96.25 177 PHE A CA 1
ATOM 1476 C C . PHE A 1 177 ? 8.342 -10.807 -11.728 1.00 96.25 177 PHE A C 1
ATOM 1478 O O . PHE A 1 177 ? 8.731 -10.436 -12.828 1.00 96.25 177 PHE A O 1
ATOM 1485 N N . GLU A 1 178 ? 7.727 -11.975 -11.544 1.00 94.94 178 GLU A N 1
ATOM 1486 C CA . GLU A 1 178 ? 7.418 -12.899 -12.643 1.00 94.94 178 GLU A CA 1
ATOM 1487 C C . GLU A 1 178 ? 6.537 -12.233 -13.704 1.00 94.94 178 GLU A C 1
ATOM 1489 O O . GLU A 1 178 ? 6.853 -12.301 -14.890 1.00 94.94 178 GLU A O 1
ATOM 1494 N N . THR A 1 179 ? 5.493 -11.516 -13.277 1.00 94.38 179 THR A N 1
ATOM 1495 C CA . THR A 1 179 ? 4.602 -10.776 -14.187 1.00 94.38 179 THR A CA 1
ATOM 1496 C C . THR A 1 179 ? 5.335 -9.644 -14.906 1.00 94.38 179 THR A C 1
ATOM 1498 O O . THR A 1 179 ? 5.110 -9.403 -16.090 1.00 94.38 179 THR A O 1
ATOM 1501 N N . LEU A 1 180 ? 6.233 -8.936 -14.217 1.00 93.50 180 LEU A N 1
ATOM 1502 C CA . LEU A 1 180 ? 7.008 -7.858 -14.828 1.00 93.50 180 LEU A CA 1
ATOM 1503 C C . LEU A 1 180 ? 8.026 -8.408 -15.844 1.00 93.50 180 LEU A C 1
ATOM 1505 O O . LEU A 1 180 ? 8.172 -7.865 -16.936 1.00 93.50 180 LEU A O 1
ATOM 1509 N N . ILE A 1 181 ? 8.690 -9.520 -15.514 1.00 94.38 181 ILE A N 1
ATOM 1510 C CA . ILE A 1 181 ? 9.669 -10.196 -16.378 1.00 94.38 181 ILE A CA 1
ATOM 1511 C C . ILE A 1 181 ? 8.995 -10.791 -17.619 1.00 94.38 181 ILE A C 1
ATOM 1513 O O . ILE A 1 181 ? 9.557 -10.712 -18.710 1.00 94.38 181 ILE A O 1
ATOM 1517 N N . SER A 1 182 ? 7.777 -11.330 -17.502 1.00 93.25 182 SER A N 1
ATOM 1518 C CA . SER A 1 182 ? 7.059 -11.903 -18.651 1.00 93.25 182 SER A CA 1
ATOM 1519 C C . SER A 1 182 ? 6.703 -10.877 -19.736 1.00 93.25 182 SER A C 1
ATOM 1521 O O . SER A 1 182 ? 6.305 -11.269 -20.832 1.00 93.25 182 SER A O 1
ATOM 1523 N N . HIS A 1 183 ? 6.836 -9.579 -19.446 1.00 94.19 183 HIS A N 1
ATOM 1524 C CA . HIS A 1 183 ? 6.574 -8.486 -20.383 1.00 94.19 183 HIS A CA 1
ATOM 1525 C C . HIS A 1 183 ? 7.815 -7.975 -21.120 1.00 94.19 183 HIS A C 1
ATOM 1527 O O . HIS A 1 183 ? 7.696 -7.055 -21.924 1.00 94.19 183 HIS A O 1
ATOM 1533 N N . PHE A 1 184 ? 8.987 -8.580 -20.915 1.00 94.38 184 PHE A N 1
ATOM 1534 C CA . PHE A 1 184 ? 10.163 -8.288 -21.734 1.00 94.38 184 PHE A CA 1
ATOM 1535 C C . PHE A 1 184 ? 10.055 -8.891 -23.139 1.00 94.38 184 PHE A C 1
ATOM 1537 O O . PHE A 1 184 ? 9.428 -9.932 -23.369 1.00 94.38 184 PHE A O 1
ATOM 1544 N N . GLU A 1 185 ? 10.700 -8.230 -24.094 1.00 93.06 185 GLU A N 1
ATOM 1545 C CA . GLU A 1 185 ? 11.038 -8.820 -25.383 1.00 93.06 185 GLU A CA 1
ATOM 1546 C C . GLU A 1 185 ? 12.021 -9.987 -25.220 1.00 93.06 185 GLU A C 1
ATOM 1548 O O . GLU A 1 185 ? 12.729 -10.125 -24.215 1.00 93.06 185 GLU A O 1
ATOM 1553 N N . GLU A 1 186 ? 12.055 -10.859 -26.226 1.00 89.69 186 GLU A N 1
ATOM 1554 C CA . GLU A 1 186 ? 12.905 -12.043 -26.201 1.00 89.69 186 GLU A CA 1
ATOM 1555 C C . GLU A 1 186 ? 14.384 -11.648 -26.052 1.00 89.69 186 GLU A C 1
ATOM 1557 O O . GLU A 1 186 ? 14.884 -10.776 -26.758 1.00 89.69 186 GLU A O 1
ATOM 1562 N N . ASN A 1 187 ? 15.090 -12.292 -25.118 1.00 87.25 187 ASN A N 1
ATOM 1563 C CA . ASN A 1 187 ? 16.505 -12.044 -24.812 1.00 87.25 187 ASN A CA 1
ATOM 1564 C C . ASN A 1 187 ? 16.849 -10.623 -24.311 1.00 87.25 187 ASN A C 1
ATOM 1566 O O . ASN A 1 187 ? 18.029 -10.284 -24.235 1.00 87.25 187 ASN A O 1
ATOM 1570 N N . LYS A 1 188 ? 15.860 -9.803 -23.921 1.00 89.44 188 LYS A N 1
ATOM 1571 C CA . LYS A 1 188 ? 16.096 -8.439 -23.400 1.00 89.44 188 LYS A CA 1
ATOM 1572 C C . LYS A 1 188 ? 16.191 -8.338 -21.874 1.00 89.44 188 LYS A C 1
ATOM 1574 O O . LYS A 1 188 ? 16.488 -7.270 -21.343 1.00 89.44 188 LYS A O 1
ATOM 1579 N N . PHE A 1 189 ? 15.973 -9.431 -21.145 1.00 90.06 189 PHE A N 1
ATOM 1580 C CA . PHE A 1 189 ? 16.098 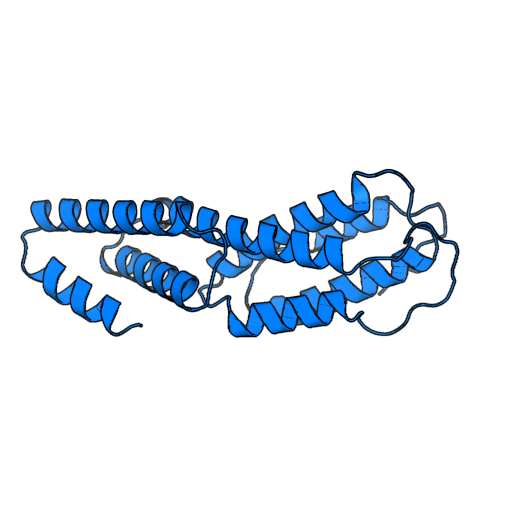-9.472 -19.685 1.00 90.06 189 PHE A CA 1
ATOM 1581 C C . PHE A 1 189 ? 17.480 -9.979 -19.248 1.00 90.06 189 PHE A C 1
ATOM 1583 O O . PHE A 1 189 ? 17.885 -11.074 -19.632 1.00 90.06 189 PHE A O 1
ATOM 1590 N N . TYR A 1 190 ? 18.185 -9.230 -18.390 1.00 84.00 190 TYR A N 1
ATOM 1591 C CA . TYR A 1 190 ? 19.551 -9.586 -17.971 1.00 84.00 190 TYR A CA 1
ATOM 1592 C C . TYR A 1 190 ? 19.638 -10.686 -16.902 1.00 84.00 190 TYR A C 1
ATOM 1594 O O . TYR A 1 190 ? 20.734 -11.168 -16.626 1.00 84.00 190 TYR A O 1
ATOM 1602 N N . GLY A 1 191 ? 18.521 -11.110 -16.299 1.00 74.00 191 GLY A N 1
ATOM 1603 C CA . GLY A 1 191 ? 18.556 -12.127 -15.247 1.00 74.00 191 GLY A CA 1
ATOM 1604 C C . GLY A 1 191 ? 19.256 -11.619 -13.987 1.00 74.00 191 GLY A C 1
ATOM 1605 O O . GLY A 1 191 ? 20.382 -12.009 -13.686 1.00 74.00 191 GLY A O 1
ATOM 1606 N N . PHE A 1 192 ? 18.591 -10.746 -13.229 1.00 62.25 192 PHE A N 1
ATOM 1607 C CA . PHE A 1 192 ? 19.090 -10.307 -11.925 1.00 62.25 192 PHE A CA 1
ATOM 1608 C C . PHE A 1 192 ? 19.056 -11.487 -10.937 1.00 62.25 192 PHE A C 1
ATOM 1610 O O . PHE A 1 192 ? 17.974 -11.945 -10.569 1.00 62.25 192 PHE A O 1
ATOM 1617 N N . LYS A 1 193 ? 20.236 -11.998 -10.560 1.00 48.22 193 LYS A N 1
ATOM 1618 C CA . LYS A 1 193 ? 20.420 -13.033 -9.528 1.00 48.22 193 LYS A CA 1
ATOM 1619 C C . LYS A 1 193 ? 20.501 -12.426 -8.132 1.00 48.22 193 LYS A C 1
ATOM 1621 O O . LYS A 1 193 ? 21.171 -11.379 -7.988 1.00 48.22 193 LYS A O 1
#

Organism: NCBI:txid1176355

Radius of gyration: 20.12 Å; chains: 1; bounding box: 47×27×58 Å

Sequence (193 aa):
MSDTYFKIIQIIEKYDDLERKELIDFYIETCGNEISCKNNTSKNTFILIMDLIKLAEKYNLPFERVKNVVLNAVELKVLHLRAIILDTIEIDYSADIESFYGCEKWMKNIIKDLKHTICGSKEVYTLFCKHFLEECLNVFVSGQNKFGFYGNQLIVNFIYFRKYISKFTDYNFQSFFETLISHFEENKFYGFK

pLDDT: mean 91.5, std 6.78, range [48.22, 97.81]

Secondary structure (DSSP, 8-state):
--HHHHHHHHHHTTS-HHHHHHHHHHHHHHHHHHHHT-SS--HHHHHHHHHHHHHHHHTT--THHHHHHHHHHHHHHHHHHHHHHHHH----TTS------SS-HHHHHHHHHHHHH----HHHHHHHHHHHHHHHHHHHHTTS--B-TTHHHHHHHHHHHHHHHTTT-----HHHHHHHHTTBPTT------

Foldseek 3Di:
DDPVLVVLVVVLVVDDPVVSVVSLLVLLVVLLVVLLPDQAAFQVNQVSLASNCVVCVVVVHDCVSNVSSLLSRLLSHLVVLLVLCVVPDPDDQQDQDQDADAADPSLVVSLVRCVGGHDHAQVSLQSNCVNNLVVVCVVPPVPDDFGALSLVNVVNSVVVVCVRSVVHYPHDCPVSVVSSVVRHDPPSHPDDD